Protein 2E3N (pdb70)

CATH classification: 3.30.530.20

Solvent-accessible surface area: 12575 Å² total; per-residue (Å²): 86,146,25,79,133,86,6,74,106,26,8,114,49,6,50,56,139,14,68,101,130,24,55,82,59,106,92,45,95,87,31,33,101,91,64,108,1,78,0,36,17,84,92,24,94,106,158,27,41,6,44,16,12,7,14,1,45,26,10,6,156,13,0,2,0,33,7,0,0,44,36,13,43,52,36,128,28,10,110,79,9,36,51,38,14,103,71,40,93,57,36,49,96,24,36,149,48,0,12,0,0,25,13,12,51,100,160,57,220,68,22,68,36,32,0,3,6,6,0,1,2,15,61,119,35,97,19,186,81,179,139,65,78,62,1,41,0,0,0,13,6,28,12,120,34,146,87,11,90,135,40,153,166,15,41,30,6,105,30,41,12,0,0,3,0,60,15,89,70,117,130,157,158,158,80,45,36,135,69,4,53,0,97,3,16,15,10,1,65,48,58,11,39,18,171,11,24,28,88,53,44,40,59,31,15,96,122,29,48,11,96,27,1,93,111,0,6,50,17,0,66,118,83,4,66,83,110,125,39,84,111

InterPro domains:
  IPR001849 Pleckstrin homology domain [PF00169] (24-115)
  IPR001849 Pleckstrin homology domain [PS50003] (23-117)
  IPR001849 Pleckstrin homology domain [SM00233] (24-119)
  IPR002913 START domain [PF01852] (415-618)
  IPR002913 START domain [PS50848] (415-618)
  IPR002913 START domain [SM00234] (398-619)
  IPR011993 PH-like domain superfamily [G3DSA:2.30.29.30] (19-121)
  IPR023393 START-like domain superfamily [G3DSA:3.30.530.20] (391-624)
  IPR041952 STARD11, START domain [cd08872] (391-624)
  IPR051213 START domain-containing lipid transfer [PTHR19308] (130-622)

Structure (mmCIF, N/CA/C/O backbone):
data_2E3N
#
_entry.id   2E3N
#
_cell.length_a   54.423
_cell.length_b   55.195
_cell.length_c   93.200
_cell.angle_alpha   90.00
_cell.angle_beta   90.00
_cell.angle_gamma   90.00
#
_symmetry.space_group_name_H-M   'P 21 21 21'
#
loop_
_entity.id
_entity.type
_entity.pdbx_description
1 polymer 'Lipid-transfer protein CERT'
2 non-polymer N-((E,2S,3R)-1,3-DIHYDROXYOCTADEC-4-EN-2-YL)HEXANAMIDE
3 water water
#
loop_
_atom_site.group_PDB
_atom_site.id
_atom_site.type_symbol
_atom_site.label_atom_id
_atom_site.label_alt_id
_atom_site.label_comp_id
_atom_site.label_asym_id
_atom_site.label_entity_id
_atom_site.label_seq_id
_atom_site.pdbx_PDB_ins_code
_atom_site.Cartn_x
_atom_site.Cartn_y
_atom_site.Cartn_z
_atom_site.occupancy
_atom_site.B_iso_or_equiv
_atom_site.auth_seq_id
_atom_site.auth_comp_id
_atom_site.auth_asym_id
_atom_site.auth_atom_id
_atom_site.pdbx_PDB_model_num
ATOM 1 N N . HIS A 1 22 ? -7.566 29.269 15.360 1.00 17.59 365 HIS A N 1
ATOM 2 C CA . HIS A 1 22 ? -8.201 29.504 14.028 1.00 16.98 365 HIS A CA 1
ATOM 3 C C . HIS A 1 22 ? -8.654 28.191 13.399 1.00 16.27 365 HIS A C 1
ATOM 4 O O . HIS A 1 22 ? -8.272 27.103 13.852 1.00 16.34 365 HIS A O 1
ATOM 11 N N . ARG A 1 23 ? -9.458 28.306 12.346 1.00 15.76 366 ARG A N 1
ATOM 12 C CA . ARG A 1 23 ? -10.107 27.144 11.742 1.00 14.88 366 ARG A CA 1
ATOM 13 C C . ARG A 1 23 ? -9.156 26.143 11.074 1.00 14.77 366 ARG A C 1
ATOM 14 O O . ARG A 1 23 ? -9.556 25.010 10.793 1.00 14.89 366 ARG A O 1
ATOM 22 N N . PHE A 1 24 ? -7.919 26.561 10.814 1.00 13.97 367 PHE A N 1
ATOM 23 C CA . PHE A 1 24 ? -6.953 25.686 10.154 1.00 13.35 367 PHE A CA 1
ATOM 24 C C . PHE A 1 24 ? -5.945 25.065 11.112 1.00 13.72 367 PHE A C 1
ATOM 25 O O . PHE A 1 24 ? -4.984 24.449 10.664 1.00 13.24 367 PHE A O 1
ATOM 33 N N . VAL A 1 25 ? -6.156 25.196 12.423 1.00 13.98 368 VAL A N 1
ATOM 34 C CA . VAL A 1 25 ? -5.178 24.638 13.377 1.00 14.93 368 VAL A CA 1
ATOM 35 C C . VAL A 1 25 ? -4.926 23.133 13.173 1.00 14.61 368 VAL A C 1
ATOM 36 O O . VAL A 1 25 ? -3.780 22.689 13.205 1.00 14.64 368 VAL A O 1
ATOM 43 N N . GLN A 1 26 ? -5.993 22.363 12.940 1.00 14.80 369 GLN A N 1
ATOM 44 C CA . GLN A 1 26 ? -5.841 20.924 12.714 1.00 15.20 369 GLN A CA 1
ATOM 45 C C . GLN A 1 26 ? -5.028 20.627 11.455 1.00 14.21 369 GLN A C 1
ATOM 46 O O . GLN A 1 26 ? -4.176 19.739 11.464 1.00 14.54 369 GLN A O 1
ATOM 52 N N . LYS A 1 27 ? -5.269 21.395 10.391 1.00 13.70 370 LYS A N 1
ATOM 53 C CA . LYS A 1 27 ? -4.560 21.189 9.132 1.00 13.16 370 LYS A CA 1
ATOM 54 C C . LYS A 1 27 ? -3.074 21.529 9.288 1.00 12.81 370 LYS A C 1
ATOM 55 O O . LYS A 1 27 ? -2.209 20.822 8.783 1.00 12.32 370 LYS A O 1
ATOM 66 N N . VAL A 1 28 ? -2.778 22.605 10.010 1.00 12.08 371 VAL A N 1
ATOM 67 C CA . VAL A 1 28 ? -1.400 22.944 10.348 1.00 12.67 371 VAL A CA 1
ATOM 68 C C . VAL A 1 28 ? -0.705 21.777 11.050 1.00 12.84 371 VAL A C 1
ATOM 69 O O . VAL A 1 28 ? 0.387 21.372 10.660 1.00 12.75 371 VAL A O 1
ATOM 73 N N . GLU A 1 29 ? -1.353 21.215 12.069 1.00 13.42 372 GLU A N 1
ATOM 74 C CA . GLU A 1 29 ? -0.721 20.135 12.821 1.00 14.45 372 GLU A CA 1
ATOM 75 C C . GLU A 1 29 ? -0.531 18.876 11.975 1.00 13.53 372 GLU A C 1
ATOM 76 O O . GLU A 1 29 ? 0.501 18.220 12.071 1.00 13.33 372 GLU A O 1
ATOM 82 N N . GLU A 1 30 ? -1.508 18.578 11.115 1.00 12.71 373 GLU A N 1
ATOM 83 C CA . GLU A 1 30 ? -1.363 17.488 10.145 1.00 13.05 373 GLU A CA 1
ATOM 84 C C . GLU A 1 30 ? -0.125 17.679 9.269 1.00 12.56 373 GLU A C 1
ATOM 85 O O . GLU A 1 30 ? 0.648 16.759 9.065 1.00 13.10 373 GLU A O 1
ATOM 91 N N . MET A 1 31 ? 0.060 18.896 8.756 1.00 11.95 374 MET A N 1
ATOM 92 C CA . MET A 1 31 ? 1.170 19.176 7.844 1.00 12.16 374 MET A CA 1
ATOM 93 C C . MET A 1 31 ? 2.516 19.154 8.539 1.00 12.41 374 MET A C 1
ATOM 94 O O . MET A 1 31 ? 3.489 18.614 8.017 1.00 11.73 374 MET A O 1
ATOM 103 N N . VAL A 1 32 ? 2.571 19.738 9.726 1.00 12.52 375 VAL A N 1
ATOM 104 C CA . VAL A 1 32 ? 3.802 19.687 10.511 1.00 14.17 375 VAL A CA 1
ATOM 105 C C . VAL A 1 32 ? 4.182 18.234 10.802 1.00 14.45 375 VAL A C 1
ATOM 106 O O . VAL A 1 32 ? 5.328 17.837 10.600 1.00 14.56 375 VAL A O 1
ATOM 110 N N . GLN A 1 33 ? 3.204 17.439 11.238 1.00 15.25 376 GLN A N 1
ATOM 111 C CA . GLN A 1 33 ? 3.442 16.025 11.535 1.00 16.57 376 GLN A CA 1
ATOM 112 C C . GLN A 1 33 ? 3.896 15.247 10.301 1.00 16.07 376 GLN A C 1
ATOM 113 O O . GLN A 1 33 ? 4.828 14.442 10.379 1.00 16.35 376 GLN A O 1
ATOM 119 N N . ASN A 1 34 ? 3.240 15.494 9.171 1.00 15.52 377 ASN A N 1
ATOM 120 C CA . ASN A 1 34 ? 3.583 14.853 7.901 1.00 16.32 377 ASN A CA 1
ATOM 121 C C . ASN A 1 34 ? 5.047 15.084 7.565 1.00 15.86 377 ASN A C 1
ATOM 122 O O . ASN A 1 34 ? 5.789 14.144 7.290 1.00 16.00 377 ASN A O 1
ATOM 127 N N . HIS A 1 35 ? 5.472 16.340 7.625 1.00 14.93 378 HIS A N 1
ATOM 128 C CA . HIS A 1 35 ? 6.837 16.677 7.267 1.00 14.83 378 HIS A CA 1
ATOM 129 C C . HIS A 1 35 ? 7.871 16.156 8.253 1.00 15.13 378 HIS A C 1
ATOM 130 O O . HIS A 1 35 ? 8.925 15.668 7.843 1.00 15.28 378 HIS A O 1
ATOM 137 N N . MET A 1 36 ? 7.567 16.232 9.544 1.00 15.71 379 MET A N 1
ATOM 138 C CA . MET A 1 36 ? 8.503 15.701 10.538 1.00 17.01 379 MET A CA 1
ATOM 139 C C . MET A 1 36 ? 8.626 14.175 10.465 1.00 17.90 379 MET A C 1
ATOM 140 O O . MET A 1 36 ? 9.686 13.629 10.778 1.00 18.71 379 MET A O 1
ATOM 145 N N . THR A 1 37 ? 7.560 13.504 10.032 1.00 18.64 380 THR A N 1
ATOM 146 C CA . THR A 1 37 ? 7.549 12.039 9.907 1.00 19.67 380 THR A CA 1
ATOM 147 C C . THR A 1 37 ? 8.233 11.547 8.632 1.00 19.69 380 THR A C 1
ATOM 148 O O . THR A 1 37 ? 8.950 10.534 8.664 1.00 20.66 380 THR A O 1
ATOM 152 N N . TYR A 1 38 ? 8.017 12.251 7.521 1.00 19.02 381 TYR A N 1
ATOM 153 C CA . TYR A 1 38 ? 8.433 11.757 6.201 1.00 18.79 381 TYR A CA 1
ATOM 154 C C . TYR A 1 38 ? 9.523 12.544 5.488 1.00 17.96 381 TYR A C 1
ATOM 155 O O . TYR A 1 38 ? 10.347 11.963 4.783 1.00 17.73 381 TYR A O 1
ATOM 164 N N . SER A 1 39 ? 9.531 13.865 5.658 1.00 16.58 382 SER A N 1
ATOM 165 C CA . SER A 1 39 ? 10.407 14.705 4.847 1.00 16.10 382 SER A CA 1
ATOM 166 C C . SER A 1 39 ? 11.874 14.650 5.255 1.00 16.02 382 SER A C 1
ATOM 167 O O . SER A 1 39 ? 12.741 15.046 4.484 1.00 15.88 382 SER A O 1
ATOM 170 N N . LEU A 1 40 ? 12.152 14.158 6.458 1.00 16.38 383 LEU A N 1
ATOM 171 C CA . LEU A 1 40 ? 13.536 14.001 6.908 1.00 17.24 383 LEU A CA 1
ATOM 172 C C . LEU A 1 40 ? 14.099 12.594 6.674 1.00 17.83 383 LEU A C 1
ATOM 173 O O . LEU A 1 40 ? 15.258 12.330 6.991 1.00 18.69 383 LEU A O 1
ATOM 178 N N . GLN A 1 41 ? 13.290 11.709 6.097 1.00 17.81 384 GLN A N 1
ATOM 179 C CA . GLN A 1 41 ? 13.758 10.365 5.742 1.00 18.81 384 GLN A CA 1
ATOM 180 C C . GLN A 1 41 ? 14.713 10.448 4.555 1.00 18.08 384 GLN A C 1
ATOM 181 O O . GLN A 1 41 ? 14.473 11.182 3.596 1.00 18.04 384 GLN A O 1
ATOM 187 N N . ASP A 1 42 ? 15.814 9.706 4.641 1.00 17.77 385 ASP A N 1
ATOM 188 C CA . ASP A 1 42 ? 16.857 9.735 3.623 1.00 17.64 385 ASP A CA 1
ATOM 189 C C . ASP A 1 42 ? 16.357 9.104 2.322 1.00 17.15 385 ASP A C 1
ATOM 190 O O . ASP A 1 42 ? 15.868 7.970 2.326 1.00 17.96 385 ASP A O 1
ATOM 195 N N . VAL A 1 43 ? 16.465 9.848 1.222 1.00 16.70 386 VAL A N 1
ATOM 196 C CA . VAL A 1 43 ? 16.082 9.339 -0.103 1.00 17.13 386 VAL A CA 1
ATOM 197 C C . VAL A 1 43 ? 17.287 8.897 -0.928 1.00 16.99 386 VAL A C 1
ATOM 198 O O . VAL A 1 43 ? 17.129 8.428 -2.056 1.00 16.96 386 VAL A O 1
ATOM 202 N N . GLY A 1 44 ? 18.483 9.047 -0.364 1.00 16.58 387 GLY A N 1
ATOM 203 C CA . GLY A 1 44 ? 19.726 8.762 -1.073 1.00 16.50 387 GLY A CA 1
ATOM 204 C C . GLY A 1 44 ? 19.863 7.334 -1.578 1.00 16.24 387 GLY A C 1
ATOM 205 O O . GLY A 1 44 ? 20.477 7.101 -2.620 1.00 17.19 387 GLY A O 1
ATOM 206 N N . GLY A 1 45 ? 19.295 6.381 -0.849 1.00 15.66 388 GLY A N 1
ATOM 207 C CA . GLY A 1 45 ? 19.374 4.972 -1.253 1.00 14.65 388 GLY A CA 1
ATOM 208 C C . GLY A 1 45 ? 18.239 4.495 -2.142 1.00 14.83 388 GLY A C 1
ATOM 209 O O . GLY A 1 45 ? 18.180 3.318 -2.507 1.00 14.28 388 GLY A O 1
ATOM 210 N N . ASP A 1 46 ? 17.329 5.401 -2.488 1.00 14.23 389 ASP A N 1
ATOM 211 C CA . ASP A 1 46 ? 16.137 5.062 -3.264 1.00 14.41 389 ASP A CA 1
ATOM 212 C C . ASP A 1 46 ? 16.408 5.236 -4.754 1.00 14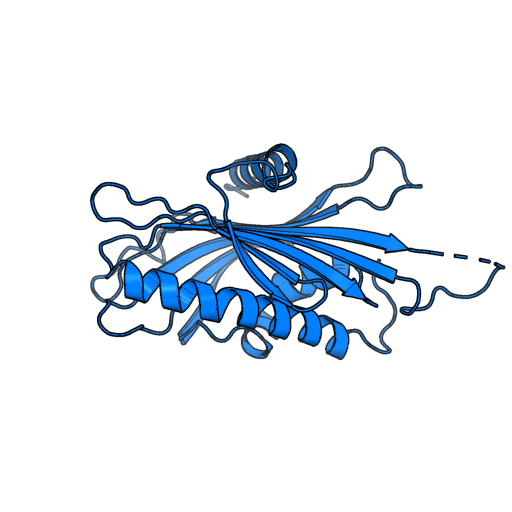.14 389 ASP A C 1
ATOM 213 O O . ASP A 1 46 ? 16.736 6.331 -5.207 1.00 13.68 389 ASP A O 1
ATOM 218 N N . ALA A 1 47 ? 16.276 4.142 -5.507 1.00 14.37 390 ALA A N 1
ATOM 219 C CA . ALA A 1 47 ? 16.517 4.145 -6.951 1.00 14.20 390 ALA A CA 1
ATOM 220 C C . ALA A 1 47 ? 15.680 5.177 -7.714 1.00 14.57 390 ALA A C 1
ATOM 221 O O . ALA A 1 47 ? 16.092 5.638 -8.774 1.00 14.85 390 ALA A O 1
ATOM 223 N N . ASN A 1 48 ? 14.518 5.527 -7.163 1.00 14.68 391 ASN A N 1
ATOM 224 C CA . ASN A 1 48 ? 13.588 6.454 -7.828 1.00 15.58 391 ASN A CA 1
ATOM 225 C C . ASN A 1 48 ? 13.965 7.924 -7.710 1.00 15.16 391 ASN A C 1
ATOM 226 O O . ASN A 1 48 ? 13.453 8.762 -8.464 1.00 15.35 391 ASN A O 1
ATOM 231 N N . TRP A 1 49 ? 14.835 8.235 -6.756 1.00 14.36 392 TRP A N 1
ATOM 232 C CA . TRP A 1 49 ? 15.258 9.609 -6.520 1.00 14.67 392 TRP A CA 1
ATOM 233 C C . TRP A 1 49 ? 16.598 9.851 -7.173 1.00 15.61 392 TRP A C 1
ATOM 234 O O . TRP A 1 49 ? 17.523 9.050 -7.016 1.00 16.33 392 TRP A O 1
ATOM 245 N N . GLN A 1 50 ? 16.692 10.935 -7.930 1.00 15.94 393 GLN A N 1
ATOM 246 C CA . GLN A 1 50 ? 17.938 11.287 -8.601 1.00 16.74 393 GLN A CA 1
ATOM 247 C C . GLN A 1 50 ? 18.513 12.563 -8.041 1.00 16.72 393 GLN A C 1
ATOM 248 O O . GLN A 1 50 ? 17.769 13.501 -7.755 1.00 16.36 393 GLN A O 1
ATOM 254 N N . LEU A 1 51 ? 19.830 12.598 -7.882 1.00 17.04 394 LEU A N 1
ATOM 255 C CA . LEU A 1 51 ? 20.535 13.831 -7.545 1.00 17.80 394 LEU A CA 1
ATOM 256 C C . LEU A 1 51 ? 20.744 14.638 -8.825 1.00 18.04 394 LEU A C 1
ATOM 257 O O . LEU A 1 51 ? 21.582 14.287 -9.660 1.00 18.85 394 LEU A O 1
ATOM 262 N N . VAL A 1 52 ? 19.986 15.718 -8.987 1.00 17.96 395 VAL A N 1
ATOM 263 C CA . VAL A 1 52 ? 20.006 16.459 -10.248 1.00 18.26 395 VAL A CA 1
ATOM 264 C C . VAL A 1 52 ? 20.966 17.647 -10.268 1.00 18.27 395 VAL A C 1
ATOM 265 O O . VAL A 1 52 ? 21.486 17.999 -11.323 1.00 18.49 395 VAL A O 1
ATOM 269 N N . VAL A 1 53 ? 21.189 18.264 -9.108 1.00 18.11 396 VAL A N 1
ATOM 270 C CA . VAL A 1 53 ? 22.111 19.391 -8.984 1.00 18.46 396 VAL A CA 1
ATOM 271 C C . VAL A 1 53 ? 22.858 19.258 -7.669 1.00 18.65 396 VAL A C 1
ATOM 272 O O . VAL A 1 53 ? 22.252 18.972 -6.640 1.00 17.91 396 VAL A O 1
ATOM 276 N N . GLU A 1 54 ? 24.172 19.453 -7.704 1.00 19.44 397 GLU A N 1
ATOM 277 C CA . GLU A 1 54 ? 24.963 19.582 -6.484 1.00 20.67 397 GLU A CA 1
ATOM 278 C C . GLU A 1 54 ? 25.959 20.722 -6.656 1.00 20.49 397 GLU A C 1
ATOM 279 O O . GLU A 1 54 ? 26.627 20.811 -7.683 1.00 20.59 397 GLU A O 1
ATOM 285 N N . GLU A 1 55 ? 26.037 21.591 -5.652 1.00 20.25 398 GLU A N 1
ATOM 286 C CA . GLU A 1 55 ? 27.007 22.691 -5.639 1.00 21.29 398 GLU A CA 1
ATOM 287 C C . GLU A 1 55 ? 27.314 23.078 -4.200 1.00 20.76 398 GLU A C 1
ATOM 288 O O . GLU A 1 55 ? 26.420 23.504 -3.463 1.00 20.50 398 GLU A O 1
ATOM 294 N N . GLY A 1 56 ? 28.577 22.939 -3.802 1.00 20.80 399 GLY A N 1
ATOM 295 C CA . GLY A 1 56 ? 28.959 23.122 -2.407 1.00 20.65 399 GLY A CA 1
ATOM 296 C C . GLY A 1 56 ? 28.187 22.167 -1.520 1.00 20.48 399 GLY A C 1
ATOM 297 O O . GLY A 1 56 ? 28.097 20.974 -1.815 1.00 20.60 399 GLY A O 1
ATOM 298 N N . GLU A 1 57 ? 27.588 22.701 -0.457 1.00 20.07 400 GLU A N 1
ATOM 299 C CA . GLU A 1 57 ? 26.803 21.887 0.465 1.00 19.99 400 GLU A CA 1
ATOM 300 C C . GLU A 1 57 ? 25.354 21.679 0.010 1.00 18.89 400 GLU A C 1
ATOM 301 O O . GLU A 1 57 ? 24.576 21.021 0.698 1.00 18.86 400 GLU A O 1
ATOM 307 N N . MET A 1 58 ? 25.000 22.232 -1.147 1.00 17.61 401 MET A N 1
ATOM 308 C CA . MET A 1 58 ? 23.637 22.106 -1.652 1.00 17.68 401 MET A CA 1
ATOM 309 C C . MET A 1 58 ? 23.478 20.887 -2.555 1.00 16.77 401 MET A C 1
ATOM 310 O O . MET A 1 58 ? 24.248 20.698 -3.493 1.00 16.63 401 MET A O 1
ATOM 315 N N . LYS A 1 59 ? 22.473 20.071 -2.249 1.00 15.92 402 LYS A N 1
ATOM 316 C CA . LYS A 1 59 ? 22.133 18.899 -3.057 1.00 16.25 402 LYS A CA 1
ATOM 317 C C . LYS A 1 59 ? 20.637 18.931 -3.365 1.00 15.20 402 LYS A C 1
ATOM 318 O O . LYS A 1 59 ? 19.824 19.041 -2.450 1.00 15.53 402 LYS A O 1
ATOM 324 N N . VAL A 1 60 ? 20.288 18.849 -4.648 1.00 14.67 403 VAL A N 1
ATOM 325 C CA . VAL A 1 60 ? 18.889 18.893 -5.075 1.00 14.00 403 VAL A CA 1
ATOM 326 C C . VAL A 1 60 ? 18.512 17.570 -5.737 1.00 13.48 403 VAL A C 1
ATOM 327 O O . VAL A 1 60 ? 19.150 17.143 -6.703 1.00 13.44 403 VAL A O 1
ATOM 331 N N . TYR A 1 61 ? 17.474 16.932 -5.207 1.00 12.81 404 TYR A N 1
ATOM 332 C CA . TYR A 1 61 ? 17.002 15.635 -5.695 1.00 13.07 404 TYR A CA 1
ATOM 333 C C . TYR A 1 61 ? 15.610 15.761 -6.280 1.00 13.16 404 TYR A C 1
ATOM 334 O O . TYR A 1 61 ? 14.823 16.612 -5.863 1.00 12.43 404 TYR A O 1
ATOM 343 N N . ARG A 1 62 ? 15.289 14.877 -7.214 1.00 13.50 405 ARG A N 1
ATOM 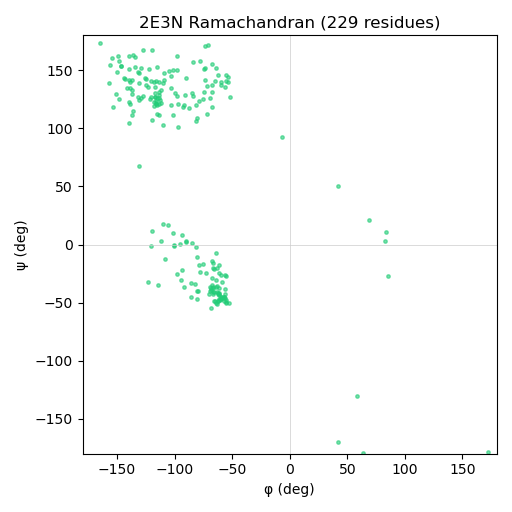344 C CA . ARG A 1 62 ? 13.968 14.830 -7.818 1.00 14.57 405 ARG A CA 1
ATOM 345 C C . ARG A 1 62 ? 13.566 13.386 -8.093 1.00 13.88 405 ARG A C 1
ATOM 346 O O . ARG A 1 62 ? 14.412 12.561 -8.446 1.00 13.50 405 ARG A O 1
ATOM 354 N N . ARG A 1 63 ? 12.284 13.096 -7.916 1.00 13.67 406 ARG A N 1
ATOM 355 C CA . ARG A 1 63 ? 11.690 11.839 -8.353 1.00 14.13 406 ARG A CA 1
ATOM 356 C C . ARG A 1 63 ? 10.705 12.167 -9.462 1.00 14.47 406 ARG A C 1
ATOM 357 O O . ARG A 1 63 ? 9.775 12.926 -9.253 1.00 13.83 406 ARG A O 1
ATOM 365 N N . GLU A 1 64 ? 10.905 11.610 -10.648 1.00 14.94 407 GLU A N 1
ATOM 366 C CA . GLU A 1 64 ? 10.026 11.938 -11.768 1.00 16.07 407 GLU A CA 1
ATOM 367 C C . GLU A 1 64 ? 8.706 11.172 -11.671 1.00 15.47 407 GLU A C 1
ATOM 368 O O . GLU A 1 64 ? 8.692 9.943 -11.554 1.00 16.37 407 GLU A O 1
ATOM 374 N N . VAL A 1 65 ? 7.607 11.927 -11.661 1.00 15.04 408 VAL A N 1
ATOM 375 C CA . VAL A 1 65 ? 6.257 11.380 -11.542 1.00 15.17 408 VAL A CA 1
ATOM 376 C C . VAL A 1 65 ? 5.346 12.148 -12.484 1.00 15.56 408 VAL A C 1
ATOM 377 O O . VAL A 1 65 ? 5.266 13.372 -12.396 1.00 14.39 408 VAL A O 1
ATOM 381 N N . GLU A 1 66 ? 4.693 11.438 -13.402 1.00 16.31 409 GLU A N 1
ATOM 382 C CA . GLU A 1 66 ? 3.682 12.026 -14.282 1.00 17.95 409 GLU A CA 1
ATOM 383 C C . GLU A 1 66 ? 2.446 11.132 -14.272 1.00 18.20 409 GLU A C 1
ATOM 384 O O . GLU A 1 66 ? 2.550 9.921 -14.494 1.00 18.64 409 GLU A O 1
ATOM 390 N N . GLU A 1 67 ? 1.290 11.728 -13.992 1.00 19.00 410 GLU A N 1
ATOM 391 C CA . GLU A 1 67 ? 0.023 10.990 -13.921 1.00 20.54 410 GLU A CA 1
ATOM 392 C C . GLU A 1 67 ? -1.040 11.698 -14.742 1.00 21.49 410 GLU A C 1
ATOM 393 O O . GLU A 1 67 ? -1.312 12.879 -14.527 1.00 21.14 410 GLU A O 1
ATOM 399 N N . ASN A 1 68 ? -1.639 10.965 -15.680 1.00 22.73 411 ASN A N 1
ATOM 400 C CA . ASN A 1 68 ? -2.617 11.523 -16.624 1.00 24.07 411 ASN A CA 1
ATOM 401 C C . ASN A 1 68 ? -2.240 12.899 -17.174 1.00 23.97 411 ASN A C 1
ATOM 402 O O . ASN A 1 68 ? -3.041 13.838 -17.136 1.00 24.96 411 ASN A O 1
ATOM 407 N N . GLY A 1 69 ? -1.014 13.010 -17.675 1.00 23.83 412 GLY A N 1
ATOM 408 C CA . GLY A 1 69 ? -0.525 14.257 -18.261 1.00 23.05 412 GLY A CA 1
ATOM 409 C C . GLY A 1 69 ? -0.309 15.398 -17.278 1.00 22.24 412 GLY A C 1
ATOM 410 O O . GLY A 1 69 ? -0.309 16.565 -17.669 1.00 23.25 412 GLY A O 1
ATOM 411 N N . ILE A 1 70 ? -0.152 15.072 -15.997 1.00 20.52 413 ILE A N 1
ATOM 412 C CA . ILE A 1 70 ? 0.209 16.071 -14.991 1.00 18.86 413 ILE A CA 1
ATOM 413 C C . ILE A 1 70 ? 1.562 15.690 -14.387 1.00 17.40 413 ILE A C 1
ATOM 414 O O . ILE A 1 70 ? 1.723 14.595 -13.851 1.00 17.11 413 ILE A O 1
ATOM 419 N N . VAL A 1 71 ? 2.527 16.602 -14.475 1.00 15.90 414 VAL A N 1
ATOM 420 C CA . VAL A 1 71 ? 3.870 16.366 -13.944 1.00 14.22 414 VAL A CA 1
ATOM 421 C C . VAL A 1 71 ? 3.903 16.779 -12.472 1.00 13.52 414 VAL A C 1
ATOM 422 O O . VAL A 1 71 ? 3.687 17.947 -12.151 1.00 13.65 414 VAL A O 1
ATOM 426 N N . LEU A 1 72 ? 4.163 15.813 -11.593 1.00 12.96 415 LEU A N 1
ATOM 427 C CA . LEU A 1 72 ? 4.102 16.024 -10.143 1.00 13.19 415 LEU A CA 1
ATOM 428 C C . LEU A 1 72 ? 5.465 16.040 -9.462 1.00 13.86 415 LEU A C 1
ATOM 429 O O . LEU A 1 72 ? 5.575 16.435 -8.298 1.00 14.71 415 LEU A O 1
ATOM 434 N N . ASP A 1 73 ? 6.496 15.614 -10.189 1.00 12.72 416 ASP A N 1
ATOM 435 C CA . ASP A 1 73 ? 7.871 15.470 -9.684 1.00 12.98 416 ASP A CA 1
ATOM 436 C C . ASP A 1 73 ? 8.171 15.981 -8.272 1.00 12.42 416 ASP A C 1
ATOM 437 O O . ASP A 1 73 ? 8.533 17.141 -8.110 1.00 12.67 416 ASP A O 1
ATOM 442 N N . PRO A 1 74 ? 8.071 15.114 -7.252 1.00 11.88 417 PRO A N 1
ATOM 443 C CA . PRO A 1 74 ? 8.553 15.527 -5.928 1.00 12.19 417 PRO A CA 1
ATOM 444 C C . PRO A 1 74 ? 9.992 16.021 -5.976 1.00 12.45 417 PRO A C 1
ATOM 445 O O . PRO A 1 74 ? 10.834 15.449 -6.678 1.00 12.67 417 PRO A O 1
ATOM 449 N N . LEU A 1 75 ? 10.262 17.085 -5.229 1.00 12.39 418 LEU A N 1
ATOM 450 C CA . LEU A 1 75 ? 11.589 17.661 -5.141 1.00 12.88 418 LEU A CA 1
ATOM 451 C C . LEU A 1 75 ? 12.034 17.733 -3.693 1.00 12.41 418 LEU A C 1
ATOM 452 O O . LEU A 1 75 ? 11.249 18.082 -2.812 1.00 11.96 418 LEU A O 1
ATOM 457 N N . LYS A 1 76 ? 13.290 17.379 -3.444 1.00 11.86 419 LYS A N 1
ATOM 458 C CA . LYS A 1 76 ? 13.833 17.489 -2.103 1.00 12.50 419 LYS A CA 1
ATOM 459 C C . LYS A 1 76 ? 15.241 18.034 -2.216 1.00 12.59 419 LYS A C 1
ATOM 460 O O . LYS A 1 76 ? 16.014 17.571 -3.051 1.00 13.19 419 LYS A O 1
ATOM 466 N N . ALA A 1 77 ? 15.589 19.000 -1.373 1.00 12.25 420 ALA A N 1
ATOM 467 C CA . ALA A 1 77 ? 16.935 19.535 -1.371 1.00 12.52 420 ALA A CA 1
ATOM 468 C C . ALA A 1 77 ? 17.472 19.591 0.054 1.00 12.41 420 ALA A C 1
ATOM 469 O O . ALA A 1 77 ? 16.719 19.752 1.013 1.00 12.82 420 ALA A O 1
ATOM 471 N N . THR A 1 78 ? 18.781 19.424 0.190 1.00 12.95 421 THR A N 1
ATOM 472 C CA . THR A 1 78 ? 19.438 19.620 1.474 1.00 13.80 421 THR A CA 1
ATOM 473 C C . THR A 1 78 ? 20.512 20.679 1.306 1.00 13.64 421 THR A C 1
ATOM 474 O O . THR A 1 78 ? 21.079 20.838 0.224 1.00 13.31 421 THR A O 1
ATOM 478 N N . HIS A 1 79 ? 20.778 21.403 2.388 1.00 13.84 422 HIS A N 1
ATOM 479 C CA . HIS A 1 79 ? 21.820 22.413 2.386 1.00 14.46 422 HIS A CA 1
ATOM 480 C C . HIS A 1 79 ? 22.408 22.517 3.794 1.00 14.50 422 HIS A C 1
ATOM 481 O O . HIS A 1 79 ? 21.822 22.046 4.768 1.00 14.90 422 HIS A O 1
ATOM 488 N N . ALA A 1 80 ? 23.592 23.108 3.883 1.00 14.69 423 ALA A N 1
ATOM 489 C CA . ALA A 1 80 ? 24.214 23.387 5.166 1.00 14.86 423 ALA A CA 1
ATOM 490 C C . ALA A 1 80 ? 24.766 24.796 5.055 1.00 15.24 423 ALA A C 1
ATOM 491 O O . ALA A 1 80 ? 25.644 25.059 4.233 1.00 16.24 423 ALA A O 1
ATOM 493 N N . VAL A 1 81 ? 24.208 25.708 5.848 1.00 14.68 424 VAL A N 1
ATOM 494 C CA . VAL A 1 81 ? 24.507 27.130 5.698 1.00 14.56 424 VAL A CA 1
ATOM 495 C C . VAL A 1 81 ? 25.220 27.653 6.943 1.00 14.52 424 VAL A C 1
ATOM 496 O O . VAL A 1 81 ? 24.684 27.591 8.046 1.00 14.20 424 VAL A O 1
ATOM 500 N N . LYS A 1 82 ? 26.432 28.167 6.750 1.00 14.68 425 LYS A N 1
ATOM 501 C CA . LYS A 1 82 ? 27.230 28.679 7.865 1.00 16.05 425 LYS A CA 1
ATOM 502 C C . LYS A 1 82 ? 26.705 30.019 8.376 1.00 14.90 425 LYS A C 1
ATOM 503 O O . LYS A 1 82 ? 26.259 30.857 7.602 1.00 14.83 425 LYS A O 1
ATOM 509 N N . GLY A 1 83 ? 26.742 30.199 9.690 1.00 14.78 426 GLY A N 1
ATOM 510 C CA . GLY A 1 83 ? 26.561 31.521 10.284 1.00 14.26 426 GLY A CA 1
ATOM 511 C C . GLY A 1 83 ? 25.145 31.999 10.496 1.00 14.11 426 GLY A C 1
ATOM 512 O O . GLY A 1 83 ? 24.929 33.173 10.813 1.00 14.15 426 GLY A O 1
ATOM 513 N N . VAL A 1 84 ? 24.175 31.100 10.334 1.00 13.07 427 VAL A N 1
ATOM 514 C CA . VAL A 1 84 ? 22.767 31.430 10.552 1.00 12.59 427 VAL A CA 1
ATOM 515 C C . VAL A 1 84 ? 22.097 30.336 11.370 1.00 11.81 427 VAL A C 1
ATOM 516 O O . VAL A 1 84 ? 22.520 29.175 11.322 1.00 12.23 427 VAL A O 1
ATOM 520 N N . THR A 1 85 ? 21.060 30.697 12.116 1.00 11.43 428 THR A N 1
ATOM 521 C CA . THR A 1 85 ? 20.294 29.700 12.862 1.00 11.19 428 THR A CA 1
ATOM 522 C C . THR A 1 85 ? 19.039 29.295 12.096 1.00 11.62 428 THR A C 1
ATOM 523 O O . THR A 1 85 ? 18.583 30.007 11.194 1.00 11.33 428 THR A O 1
ATOM 527 N N . GLY A 1 86 ? 18.465 28.159 12.473 1.00 11.07 429 GLY A N 1
ATOM 528 C CA . GLY A 1 86 ? 17.199 27.717 11.892 1.00 11.21 429 GLY A CA 1
ATOM 529 C C . GLY A 1 86 ? 16.068 28.688 12.158 1.00 11.20 429 GLY A C 1
ATOM 530 O O . GLY A 1 86 ? 15.198 28.907 11.313 1.00 11.76 429 GLY A O 1
ATOM 531 N N . HIS A 1 87 ? 16.052 29.278 13.348 1.00 11.13 430 HIS A N 1
ATOM 532 C CA . HIS A 1 87 ? 15.048 30.270 13.664 1.00 11.14 430 HIS A CA 1
ATOM 533 C C . HIS A 1 87 ? 15.146 31.450 12.682 1.00 11.08 430 HIS A C 1
ATOM 534 O O . HIS A 1 87 ? 14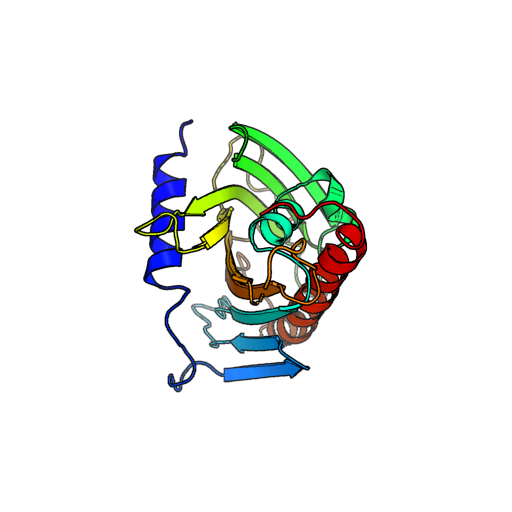.127 31.917 12.158 1.00 11.30 430 HIS A O 1
ATOM 541 N N . GLU A 1 88 ? 16.372 31.910 12.426 1.00 10.70 431 GLU A N 1
ATOM 542 C CA . GLU A 1 88 ? 16.602 32.992 11.473 1.00 10.68 431 GLU A CA 1
ATOM 543 C C . GLU A 1 88 ? 16.173 32.607 10.063 1.00 10.36 431 GLU A C 1
ATOM 544 O O . GLU A 1 88 ? 15.449 33.355 9.413 1.00 10.44 431 GLU A O 1
ATOM 550 N N . VAL A 1 89 ? 16.599 31.439 9.600 1.00 10.42 432 VAL A N 1
ATOM 551 C CA . VAL A 1 89 ? 16.270 31.000 8.245 1.00 10.60 432 VAL A CA 1
ATOM 552 C C . VAL A 1 89 ? 14.760 30.924 8.065 1.00 10.46 432 VAL A C 1
ATOM 553 O O . VAL A 1 89 ? 14.207 31.418 7.083 1.00 10.49 432 VAL A O 1
ATOM 557 N N . CYS A 1 90 ? 14.081 30.322 9.037 1.00 10.51 433 CYS A N 1
ATOM 558 C CA . CYS A 1 90 ? 12.632 30.209 8.946 1.00 11.14 433 CYS A CA 1
ATOM 559 C C . CYS A 1 90 ? 11.927 31.562 9.007 1.00 11.35 433 CYS A C 1
ATOM 560 O O . CYS A 1 90 ? 10.982 31.799 8.259 1.00 11.18 433 CYS A O 1
ATOM 563 N N . ASN A 1 91 ? 12.390 32.450 9.882 1.00 11.69 434 ASN A N 1
ATOM 564 C CA . ASN A 1 91 ? 11.840 33.804 9.930 1.00 11.76 434 ASN A CA 1
ATOM 565 C C . ASN A 1 91 ? 11.922 34.484 8.561 1.00 11.42 434 ASN A C 1
ATOM 566 O O . ASN A 1 91 ? 10.943 35.070 8.093 1.00 11.11 434 ASN A O 1
ATOM 571 N N . TYR A 1 92 ? 13.088 34.415 7.918 1.00 10.98 435 TYR A N 1
ATOM 572 C CA . TYR A 1 92 ? 13.262 35.055 6.610 1.00 11.32 435 TYR A CA 1
ATOM 573 C C . TYR A 1 92 ? 12.440 34.405 5.504 1.00 11.09 435 TYR A C 1
ATOM 574 O O . TYR A 1 92 ? 11.962 35.087 4.598 1.00 11.05 435 TYR A O 1
ATOM 583 N N . PHE A 1 93 ? 12.275 33.085 5.577 1.00 10.28 436 PHE A N 1
ATOM 584 C CA . PHE A 1 93 ? 11.4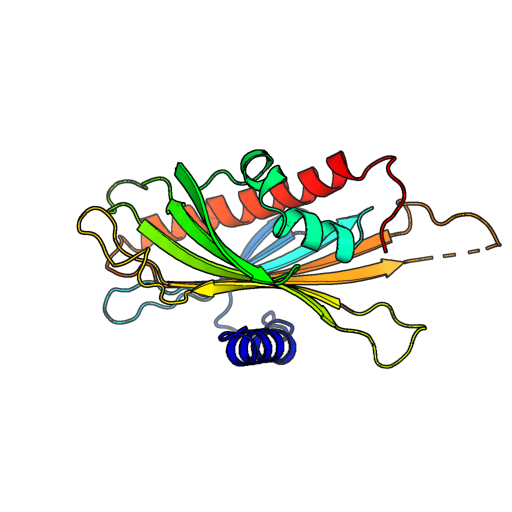77 32.368 4.574 1.00 10.15 436 PHE A CA 1
ATOM 585 C C . PHE A 1 93 ? 10.003 32.734 4.713 1.00 10.44 436 PHE A C 1
ATOM 586 O O . PHE A 1 93 ? 9.281 32.880 3.720 1.00 10.50 436 PHE A O 1
ATOM 594 N N . TRP A 1 94 ? 9.572 32.904 5.958 1.00 10.47 437 TRP A N 1
ATOM 595 C CA . TRP A 1 94 ? 8.168 33.127 6.262 1.00 10.62 437 TRP A CA 1
ATOM 596 C C . TRP A 1 94 ? 7.729 34.596 6.177 1.00 10.85 437 TRP A C 1
ATOM 597 O O . TRP A 1 94 ? 6.585 34.881 5.817 1.00 10.88 437 TRP A O 1
ATOM 608 N N . ASN A 1 95 ? 8.631 35.516 6.522 1.00 11.39 438 ASN A N 1
ATOM 609 C CA . ASN A 1 95 ? 8.276 36.927 6.685 1.00 12.77 438 ASN A CA 1
ATOM 610 C C . ASN A 1 95 ? 7.997 37.592 5.346 1.00 12.74 438 ASN A C 1
ATOM 611 O O . ASN A 1 95 ? 8.908 37.796 4.540 1.00 12.08 438 ASN A O 1
ATOM 616 N N . VAL A 1 96 ? 6.734 37.962 5.121 1.00 12.59 439 VAL A N 1
ATOM 617 C CA . VAL A 1 96 ? 6.362 38.528 3.820 1.00 13.49 439 VAL A CA 1
ATOM 618 C C . VAL A 1 96 ? 7.021 39.882 3.533 1.00 13.49 439 VAL A C 1
ATOM 619 O O . VAL A 1 96 ? 7.146 40.267 2.370 1.00 14.24 439 VAL A O 1
ATOM 623 N N . ASP A 1 97 ? 7.462 40.577 4.583 1.00 13.92 440 ASP A N 1
ATOM 624 C CA . ASP A 1 97 ? 8.070 41.900 4.407 1.00 15.06 440 ASP A CA 1
ATOM 625 C C . ASP A 1 97 ? 9.402 41.859 3.666 1.00 14.96 440 ASP A C 1
ATOM 626 O O . ASP A 1 97 ? 9.842 42.873 3.132 1.00 15.98 440 ASP A O 1
ATOM 631 N N . VAL A 1 98 ? 10.046 40.699 3.633 1.00 13.94 441 VAL A N 1
ATOM 632 C CA . VAL A 1 98 ? 11.314 40.546 2.905 1.00 13.61 441 VAL A CA 1
ATOM 633 C C . VAL A 1 98 ? 11.192 39.648 1.669 1.00 13.16 441 VAL A C 1
ATOM 634 O O . VAL A 1 98 ? 12.176 39.391 0.977 1.00 12.82 441 VAL A O 1
ATOM 638 N N . ARG A 1 99 ? 9.973 39.190 1.385 1.00 13.33 442 ARG A N 1
ATOM 639 C CA . ARG A 1 99 ? 9.755 38.242 0.297 1.00 13.39 442 ARG A CA 1
ATOM 640 C C . ARG A 1 99 ? 10.337 38.705 -1.037 1.00 13.79 442 ARG A C 1
ATOM 641 O O . ARG A 1 99 ? 11.053 37.961 -1.704 1.00 13.83 442 ARG A O 1
ATOM 649 N N . ASN A 1 100 ? 10.025 39.937 -1.427 1.00 13.86 443 ASN A N 1
ATOM 650 C CA . ASN A 1 100 ? 10.481 40.444 -2.719 1.00 14.71 443 ASN A CA 1
ATOM 651 C C . ASN A 1 100 ? 11.990 40.653 -2.843 1.00 14.93 443 ASN A C 1
ATOM 652 O O . ASN A 1 100 ? 12.516 40.801 -3.949 1.00 15.77 443 ASN A O 1
ATOM 657 N N . ASP A 1 101 ? 12.686 40.648 -1.709 1.00 14.24 444 ASP A N 1
ATOM 658 C CA . ASP A 1 101 ? 14.134 40.777 -1.718 1.00 15.04 444 ASP A CA 1
ATOM 659 C C . ASP A 1 101 ? 14.830 39.514 -2.210 1.00 14.77 444 ASP A C 1
ATOM 660 O O . ASP A 1 101 ? 15.971 39.572 -2.676 1.00 16.17 444 ASP A O 1
ATOM 665 N N . TRP A 1 102 ? 14.170 38.362 -2.077 1.00 13.54 445 TRP A N 1
ATOM 666 C CA . TRP A 1 102 ? 14.796 37.105 -2.503 1.00 13.22 445 TRP A CA 1
ATOM 667 C C . TRP A 1 102 ? 14.019 36.283 -3.534 1.00 13.12 445 TRP A C 1
ATOM 668 O O . TRP A 1 102 ? 14.637 35.592 -4.342 1.00 13.83 445 TRP A O 1
ATOM 679 N N . GLU A 1 103 ? 12.691 36.327 -3.489 1.00 13.43 446 GLU A N 1
ATOM 680 C CA . GLU A 1 103 ? 11.862 35.505 -4.386 1.00 14.04 446 GLU A CA 1
ATOM 681 C C . GLU A 1 103 ? 11.901 36.113 -5.786 1.00 14.62 446 GLU A C 1
ATOM 682 O O . GLU A 1 103 ? 11.727 37.327 -5.944 1.00 15.88 446 GLU A O 1
ATOM 688 N N . THR A 1 104 ? 12.158 35.275 -6.789 1.00 14.58 447 THR A N 1
ATOM 689 C CA . THR A 1 104 ? 12.265 35.749 -8.173 1.00 14.72 447 THR A CA 1
ATOM 690 C C . THR A 1 104 ? 11.261 35.104 -9.125 1.00 15.05 447 THR A C 1
ATOM 691 O O . THR A 1 104 ? 11.242 35.443 -10.307 1.00 15.29 447 THR A O 1
ATOM 695 N N . THR A 1 105 ? 10.428 34.185 -8.629 1.00 14.83 448 THR A N 1
ATOM 696 C CA . THR A 1 105 ? 9.502 33.449 -9.509 1.00 14.84 448 THR A CA 1
ATOM 697 C C . THR A 1 105 ? 8.067 33.965 -9.487 1.00 14.88 448 THR A C 1
ATOM 698 O O . THR A 1 105 ? 7.205 33.415 -10.168 1.00 14.40 448 THR A O 1
ATOM 702 N N . ILE A 1 106 ? 7.792 35.001 -8.698 1.00 15.27 449 ILE A N 1
ATOM 703 C CA . ILE A 1 106 ? 6.429 35.527 -8.631 1.00 15.97 449 ILE A CA 1
ATOM 704 C C . ILE A 1 106 ? 6.254 36.833 -9.385 1.00 16.01 449 ILE A C 1
ATOM 705 O O . ILE A 1 106 ? 7.190 37.630 -9.502 1.00 16.34 449 ILE A O 1
ATOM 710 N N . GLU A 1 107 ? 5.053 37.043 -9.911 1.00 16.56 450 GLU A N 1
ATOM 711 C CA . GLU A 1 107 ? 4.691 38.323 -10.494 1.00 16.87 450 GLU A CA 1
ATOM 712 C C . GLU A 1 107 ? 4.177 39.25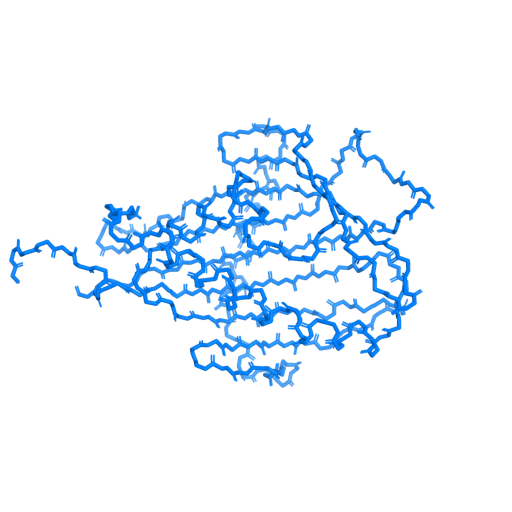0 -9.402 1.00 16.47 450 GLU A C 1
ATOM 713 O O . GLU A 1 107 ? 4.568 40.415 -9.330 1.00 17.38 450 GLU A O 1
ATOM 724 N N . ASN A 1 108 ? 3.309 38.719 -8.544 1.00 14.91 451 ASN A N 1
ATOM 725 C CA . ASN A 1 108 ? 2.722 39.464 -7.435 1.00 14.01 451 ASN A CA 1
ATOM 726 C C . ASN A 1 108 ? 2.272 38.521 -6.323 1.00 13.12 451 ASN A C 1
ATOM 727 O O . ASN A 1 108 ? 1.983 37.352 -6.575 1.00 12.64 451 ASN A O 1
ATOM 736 N N 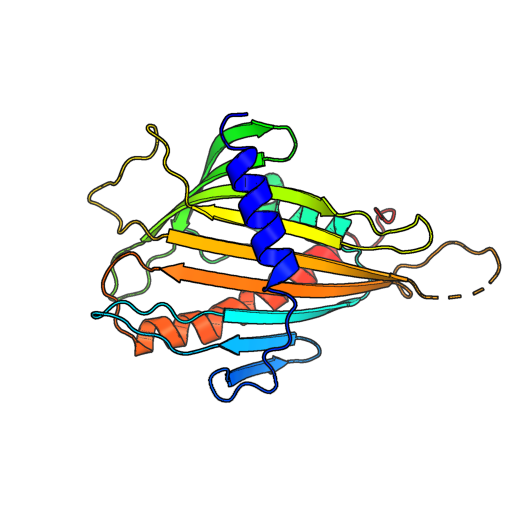. PHE A 1 109 ? 2.211 39.031 -5.100 1.00 12.13 452 PHE A N 1
ATOM 737 C CA . PHE A 1 109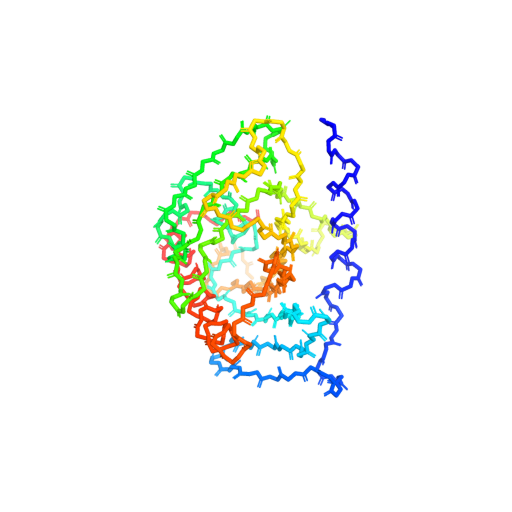 ? 1.599 38.286 -4.008 1.00 12.05 452 PHE A CA 1
ATOM 738 C C . PHE A 1 109 ? 0.953 39.230 -3.017 1.00 11.98 452 PHE A C 1
ATOM 739 O O . PHE A 1 109 ? 1.317 40.406 -2.930 1.00 12.74 452 PHE A O 1
ATOM 747 N N . HIS A 1 110 ? 0.004 38.713 -2.250 1.00 11.93 453 HIS A N 1
ATOM 748 C CA . HIS A 1 110 ? -0.507 39.458 -1.093 1.00 11.80 453 HIS A CA 1
ATOM 749 C C . HIS A 1 110 ? -1.067 38.523 -0.054 1.00 11.62 453 HIS A C 1
ATOM 750 O O . HIS A 1 110 ? -1.402 37.369 -0.352 1.00 11.18 453 HIS A O 1
ATOM 757 N N . VAL A 1 111 ? -1.177 39.032 1.166 1.00 11.60 454 VAL A N 1
ATOM 758 C CA . VAL A 1 111 ? -1.800 38.309 2.253 1.00 12.32 454 VAL A CA 1
ATOM 759 C C . VAL A 1 111 ? -3.315 38.453 2.153 1.00 12.88 454 VAL A C 1
ATOM 760 O O . VAL A 1 111 ? -3.859 39.566 2.177 1.00 13.34 454 VAL A O 1
ATOM 764 N N . VAL A 1 112 ? -3.990 37.318 2.017 1.00 12.44 455 VAL A N 1
ATOM 765 C CA . VAL A 1 112 ? -5.444 37.265 1.962 1.00 12.96 455 VAL A CA 1
ATOM 766 C C . VAL A 1 112 ? -6.032 37.363 3.373 1.00 12.81 455 VAL A C 1
ATOM 767 O O . VAL A 1 112 ? -7.047 38.044 3.587 1.00 13.35 455 VAL A O 1
ATOM 771 N N . GLU A 1 113 ? -5.390 36.701 4.332 1.00 12.31 456 GLU A N 1
ATOM 772 C CA . GLU A 1 113 ? -5.910 36.611 5.691 1.00 12.67 456 GLU A CA 1
ATOM 773 C C . GLU A 1 113 ? -4.777 36.320 6.658 1.00 13.08 456 GLU A C 1
ATOM 774 O O . GLU A 1 113 ? -3.894 35.511 6.361 1.00 13.10 456 GLU A O 1
ATOM 780 N N . THR A 1 114 ? -4.808 36.975 7.817 1.00 13.13 457 THR A N 1
ATOM 781 C CA . THR A 1 114 ? -3.951 36.618 8.935 1.00 13.86 457 THR A CA 1
ATOM 782 C C . THR A 1 114 ? -4.741 35.729 9.886 1.00 13.80 457 THR A C 1
ATOM 783 O O . THR A 1 114 ? -5.794 36.130 10.386 1.00 14.49 457 THR A O 1
ATOM 787 N N . LEU A 1 115 ? -4.240 34.519 10.114 1.00 13.49 458 LEU A N 1
ATOM 788 C CA . LEU A 1 115 ? -4.933 33.542 10.961 1.00 13.90 458 LEU A CA 1
ATOM 789 C C . LEU A 1 115 ? -4.476 33.626 12.415 1.00 14.37 458 LEU A C 1
ATOM 790 O O . LEU A 1 115 ? -5.274 33.436 13.343 1.00 14.76 458 LEU A O 1
ATOM 795 N N . ALA A 1 116 ? -3.189 33.898 12.590 1.00 14.30 459 ALA A N 1
ATOM 796 C CA . ALA A 1 116 ? -2.525 33.929 13.893 1.00 14.35 459 ALA A CA 1
ATOM 797 C C . ALA A 1 116 ? -1.186 34.641 13.718 1.00 14.78 459 ALA A C 1
ATOM 798 O O . ALA A 1 116 ? -0.798 34.956 12.591 1.00 14.58 459 ALA A O 1
ATOM 800 N N . ASP A 1 117 ? -0.474 34.891 14.817 1.00 15.55 460 ASP A N 1
ATOM 801 C CA . ASP A 1 117 ? 0.828 35.556 14.720 1.00 16.30 460 ASP A CA 1
ATOM 802 C C . ASP A 1 117 ? 1.854 34.755 13.904 1.00 15.82 460 ASP A C 1
ATOM 803 O O . ASP A 1 117 ? 2.861 35.305 13.457 1.00 16.45 460 ASP A O 1
ATOM 812 N N . ASN A 1 118 ? 1.586 33.463 13.707 1.00 14.58 461 ASN A N 1
ATOM 813 C CA . ASN A 1 118 ? 2.510 32.595 12.979 1.00 13.80 461 ASN A CA 1
ATOM 814 C C . ASN A 1 118 ? 1.907 31.960 11.719 1.00 12.61 461 ASN A C 1
ATOM 815 O O . ASN A 1 118 ? 2.503 31.044 11.152 1.00 12.26 461 ASN A O 1
ATOM 820 N N . ALA A 1 119 ? 0.732 32.429 11.294 1.00 12.02 462 ALA A N 1
ATOM 821 C CA . ALA A 1 119 ? 0.006 31.765 10.203 1.00 11.65 462 ALA A CA 1
ATOM 822 C C . ALA A 1 119 ? -0.810 32.737 9.374 1.00 11.68 462 ALA A C 1
ATOM 823 O O . ALA A 1 119 ? -1.646 33.483 9.904 1.00 12.21 462 ALA A O 1
ATOM 825 N N . ILE A 1 120 ? -0.557 32.718 8.071 1.00 11.36 463 ILE A N 1
ATOM 826 C CA . ILE A 1 120 ? -1.215 33.604 7.118 1.00 11.38 463 ILE A CA 1
ATOM 827 C C . ILE A 1 120 ? -1.660 32.816 5.888 1.00 10.88 463 ILE A C 1
ATOM 828 O O . ILE A 1 120 ? -1.179 31.701 5.650 1.00 10.57 463 ILE A O 1
ATOM 833 N N . ILE A 1 121 ? -2.591 33.372 5.126 1.00 10.66 464 ILE A N 1
ATOM 834 C CA . ILE A 1 121 ? -2.976 32.796 3.845 1.00 10.73 464 ILE A CA 1
ATOM 835 C C . ILE A 1 121 ? -2.547 33.781 2.765 1.00 10.70 464 ILE A C 1
ATOM 836 O O . ILE A 1 121 ? -2.901 34.958 2.842 1.00 10.43 464 ILE A O 1
ATOM 841 N N . ILE A 1 122 ? -1.781 33.297 1.784 1.00 10.33 465 ILE A N 1
ATOM 842 C CA . ILE A 1 122 ? -1.204 34.112 0.724 1.00 10.30 465 ILE A CA 1
ATOM 843 C C . ILE A 1 122 ? -1.746 33.706 -0.639 1.00 10.34 465 ILE A C 1
ATOM 844 O O . ILE A 1 122 ? -1.878 32.506 -0.934 1.00 10.69 465 ILE A O 1
ATOM 849 N N . TYR A 1 123 ? -2.098 34.704 -1.446 1.00 10.42 466 TYR A N 1
ATOM 850 C CA . TYR A 1 123 ? -2.362 34.505 -2.862 1.00 10.66 466 TYR A CA 1
ATOM 851 C C . TYR A 1 123 ? -1.168 35.012 -3.669 1.00 10.70 466 TYR A C 1
ATOM 852 O O . TYR A 1 123 ? -0.656 36.099 -3.408 1.00 10.71 466 TYR A O 1
ATOM 861 N N . GLN A 1 124 ? -0.717 34.234 -4.651 1.00 10.70 467 GLN A N 1
ATOM 862 C CA . GLN A 1 124 ? 0.318 34.733 -5.549 1.00 12.14 467 GLN A CA 1
ATOM 863 C C . GLN A 1 124 ? 0.192 34.202 -6.963 1.00 12.48 467 GLN A C 1
ATOM 864 O O . GLN A 1 124 ? -0.381 33.140 -7.208 1.00 11.95 467 GLN A O 1
ATOM 870 N N . THR A 1 125 ? 0.710 34.986 -7.897 1.00 13.20 468 THR A N 1
ATOM 871 C CA . THR A 1 125 ? 0.826 34.540 -9.278 1.00 14.24 468 THR A CA 1
ATOM 872 C C . THR A 1 125 ? 2.293 34.316 -9.582 1.00 14.38 468 THR A C 1
ATOM 873 O O . THR A 1 125 ? 3.152 35.067 -9.121 1.00 14.72 468 THR A O 1
ATOM 877 N N . HIS A 1 126 ? 2.579 33.276 -10.354 1.00 14.51 469 HIS A N 1
ATOM 878 C CA . HIS A 1 126 ? 3.939 33.015 -10.770 1.00 14.79 469 HIS A CA 1
ATOM 879 C C . HIS A 1 126 ? 4.209 33.546 -12.159 1.00 15.12 469 HIS A C 1
ATOM 880 O O . HIS A 1 126 ? 3.295 33.641 -12.970 1.00 15.95 469 HIS A O 1
ATOM 887 N N . LYS A 1 127 ? 5.460 33.920 -12.410 1.00 15.50 470 LYS A N 1
ATOM 888 C CA . LYS A 1 127 ? 5.853 34.396 -13.731 1.00 16.38 470 LYS A CA 1
ATOM 889 C C . LYS A 1 127 ? 5.504 33.321 -14.742 1.00 17.19 470 LYS A C 1
ATOM 890 O O . LYS A 1 127 ? 5.727 32.131 -14.496 1.00 17.40 470 LYS A O 1
ATOM 896 N N . ARG A 1 128 ? 4.916 33.741 -15.857 1.00 18.41 471 ARG A N 1
ATOM 897 C CA . ARG A 1 128 ? 4.548 32.810 -16.913 1.00 19.41 471 ARG A CA 1
ATOM 898 C C . ARG A 1 128 ? 5.815 32.236 -17.547 1.00 19.39 471 ARG A C 1
ATOM 899 O O . ARG A 1 128 ? 6.798 32.950 -17.755 1.00 19.73 471 ARG A O 1
ATOM 907 N N . VAL A 1 129 ? 5.803 30.934 -17.808 1.00 19.29 472 VAL A N 1
ATOM 908 C CA . VAL A 1 129 ? 6.873 30.299 -18.556 1.00 19.56 472 VAL A CA 1
ATOM 909 C C . VAL A 1 129 ? 6.282 29.791 -19.857 1.00 19.17 472 VAL A C 1
ATOM 910 O O . VAL A 1 129 ? 5.459 28.871 -19.862 1.00 19.51 472 VAL A O 1
ATOM 914 N N . TRP A 1 130 ? 6.702 30.409 -20.954 1.00 18.64 473 TRP A N 1
ATOM 915 C CA . TRP A 1 130 ? 6.220 30.053 -22.278 1.00 18.11 473 TRP A CA 1
ATOM 916 C C . TRP A 1 130 ? 6.567 28.586 -22.553 1.00 17.42 473 TRP A C 1
ATOM 917 O O . TRP A 1 130 ? 7.661 28.141 -22.208 1.00 18.48 473 TRP A O 1
ATOM 928 N N . PRO A 1 131 ? 5.644 27.830 -23.177 1.00 16.70 474 PRO A N 1
ATOM 929 C CA . PRO A 1 131 ? 4.332 28.173 -23.728 1.00 15.96 474 PRO A CA 1
ATOM 930 C C . PRO A 1 131 ? 3.152 27.944 -22.782 1.00 15.27 474 PRO A C 1
ATOM 931 O O . PRO A 1 131 ? 2.008 28.054 -23.210 1.00 15.06 474 PRO A O 1
ATOM 935 N N . ALA A 1 132 ? 3.432 27.623 -21.521 1.00 15.34 475 ALA A N 1
ATOM 936 C CA . ALA A 1 132 ? 2.384 27.267 -20.562 1.00 15.61 475 ALA A CA 1
ATOM 937 C C . ALA A 1 132 ? 1.580 28.477 -20.087 1.00 14.99 475 ALA A C 1
ATOM 938 O O . ALA A 1 132 ? 2.101 29.598 -20.019 1.00 15.85 475 ALA A O 1
ATOM 940 N N . SER A 1 133 ? 0.318 28.237 -19.744 1.00 14.98 476 SER A N 1
ATOM 941 C CA . SER A 1 133 ? -0.498 29.262 -19.112 1.00 14.93 476 SER A CA 1
ATOM 942 C C . SER A 1 133 ? 0.063 29.630 -17.747 1.00 14.11 476 SER A C 1
ATOM 943 O O . SER A 1 133 ? 0.714 28.819 -17.087 1.00 13.38 476 SER A O 1
ATOM 946 N N . GLN A 1 134 ? -0.190 30.863 -17.333 1.00 13.72 477 GLN A N 1
ATOM 947 C CA . GLN A 1 134 ? 0.261 31.339 -16.039 1.00 13.45 477 GLN A CA 1
ATOM 948 C C . GLN A 1 134 ? -0.432 30.570 -14.924 1.00 13.01 477 GLN A C 1
ATOM 949 O O . GLN A 1 134 ? -1.611 30.257 -15.035 1.00 12.83 477 GLN A O 1
ATOM 955 N N . ARG A 1 135 ? 0.322 30.263 -13.867 1.00 11.98 478 ARG A N 1
ATOM 956 C CA . ARG A 1 135 ? -0.245 29.642 -12.670 1.00 11.76 478 ARG A CA 1
ATOM 957 C C . ARG A 1 135 ? -0.417 30.639 -11.534 1.00 11.49 478 ARG A C 1
ATOM 958 O O . ARG A 1 135 ? 0.391 31.560 -11.374 1.00 11.77 478 ARG A O 1
ATOM 966 N N . ASP A 1 136 ? -1.481 30.447 -10.761 1.00 11.42 479 ASP A N 1
ATOM 967 C CA . ASP A 1 136 ? -1.590 31.094 -9.459 1.00 11.40 479 ASP A CA 1
ATOM 968 C C . ASP A 1 136 ? -1.702 30.057 -8.351 1.00 11.44 479 ASP A C 1
ATOM 969 O O . ASP A 1 136 ? -1.868 28.862 -8.614 1.00 11.39 479 ASP A O 1
ATOM 974 N N . VAL A 1 137 ? -1.543 30.497 -7.107 1.00 10.94 480 VAL A N 1
ATOM 975 C CA . VAL A 1 137 ? -1.525 29.577 -5.981 1.00 10.88 480 VAL A CA 1
ATOM 976 C C . VAL A 1 137 ? -2.075 30.305 -4.762 1.00 10.28 480 VAL A C 1
ATOM 977 O O . VAL A 1 137 ? -1.912 31.527 -4.630 1.00 10.32 480 VAL A O 1
ATOM 984 N N . LEU A 1 138 ? -2.720 29.547 -3.882 1.00 9.88 481 LEU A N 1
ATOM 985 C CA . LEU A 1 138 ? -3.344 30.093 -2.692 1.00 10.03 481 LEU A CA 1
ATOM 986 C C . LEU A 1 138 ? -3.007 29.149 -1.557 1.00 9.42 481 LEU A C 1
ATOM 987 O O . LEU A 1 138 ? -3.465 27.996 -1.562 1.00 9.59 481 LEU A O 1
ATOM 992 N N . TYR A 1 139 ? -2.186 29.609 -0.609 1.00 9.30 482 TYR A N 1
ATOM 993 C CA . TYR A 1 139 ? -1.637 28.705 0.405 1.00 9.37 482 TYR A CA 1
ATOM 994 C C . TYR A 1 139 ? -1.602 29.310 1.789 1.00 9.58 482 TYR A C 1
ATOM 995 O O . TYR A 1 139 ? -1.494 30.526 1.960 1.00 10.08 482 TYR A O 1
ATOM 1004 N N . LEU A 1 140 ? -1.703 28.434 2.777 1.00 9.26 483 LEU A N 1
ATOM 1005 C CA . LEU A 1 140 ? -1.439 28.773 4.162 1.00 9.32 483 LEU A CA 1
ATOM 1006 C C . LEU A 1 140 ? 0.070 28.643 4.407 1.00 9.39 483 LEU A C 1
ATOM 1007 O O . LEU A 1 140 ? 0.684 27.645 4.026 1.00 9.18 483 LEU A O 1
ATOM 1012 N N . SER A 1 141 ? 0.674 29.673 5.005 1.00 9.24 484 SER A N 1
ATOM 1013 C CA . SER A 1 141 ? 2.082 29.673 5.355 1.00 9.89 484 SER A CA 1
ATOM 1014 C C . SER A 1 141 ? 2.193 29.801 6.862 1.00 10.06 484 SER A C 1
ATOM 1015 O O . SER A 1 141 ? 1.726 30.791 7.446 1.00 9.98 484 SER A O 1
ATOM 1018 N N . VAL A 1 142 ? 2.794 28.796 7.487 1.00 9.87 485 VAL A N 1
ATOM 1019 C CA . VAL A 1 142 ? 2.879 28.744 8.944 1.00 10.57 485 VAL A CA 1
ATOM 1020 C C . VAL A 1 142 ? 4.311 28.455 9.384 1.00 10.56 485 VAL A C 1
ATOM 1021 O O . VAL A 1 142 ? 5.019 27.640 8.776 1.00 10.30 485 VAL A O 1
ATOM 1025 N N . ILE A 1 143 ? 4.749 29.146 10.437 1.00 11.02 486 ILE A N 1
ATOM 1026 C CA . ILE A 1 143 ? 6.070 28.937 11.019 1.00 11.65 486 ILE A CA 1
ATOM 1027 C C . ILE A 1 143 ? 5.913 28.354 12.426 1.00 12.04 486 ILE A C 1
ATOM 1028 O O . ILE A 1 143 ? 5.120 28.855 13.226 1.00 12.62 486 ILE A O 1
ATOM 1033 N N . ARG A 1 144 ? 6.653 27.282 12.699 1.00 12.50 487 ARG A N 1
ATOM 1034 C CA . ARG A 1 144 ? 6.513 26.556 13.963 1.00 14.19 487 ARG A CA 1
ATOM 1035 C C . ARG A 1 144 ? 7.860 26.118 14.518 1.00 14.68 487 ARG A C 1
ATOM 1036 O O . ARG A 1 144 ? 8.752 25.705 13.769 1.00 13.91 487 ARG A O 1
ATOM 1044 N N . LYS A 1 145 ? 7.989 26.194 15.842 1.00 15.73 488 LYS A N 1
ATOM 1045 C CA . LYS A 1 145 ? 9.132 25.633 16.555 1.00 17.80 488 LYS A CA 1
ATOM 1046 C C . LYS A 1 145 ? 8.749 24.264 17.101 1.00 18.31 488 LYS A C 1
ATOM 1047 O O . LYS A 1 145 ? 7.733 24.125 17.780 1.00 18.33 488 LYS A O 1
ATOM 1053 N N . ILE A 1 146 ? 9.570 23.266 16.798 1.00 19.45 489 ILE A N 1
ATOM 1054 C CA . ILE A 1 146 ? 9.364 21.917 17.305 1.00 21.47 489 ILE A CA 1
ATOM 1055 C C . ILE A 1 146 ? 10.478 21.645 18.311 1.00 22.80 489 ILE A C 1
ATOM 1056 O O . ILE A 1 146 ? 11.620 21.377 17.924 1.00 22.58 489 ILE A O 1
ATOM 1063 N N . PRO A 1 147 ? 10.148 21.727 19.614 1.00 24.72 490 PRO A N 1
ATOM 1064 C CA . PRO A 1 147 ? 11.176 21.620 20.644 1.00 26.22 490 PRO A CA 1
ATOM 1065 C C . PRO A 1 147 ? 11.774 20.227 20.697 1.00 27.66 490 PRO A C 1
ATOM 1066 O O . PRO A 1 147 ? 11.142 19.258 20.263 1.00 27.68 490 PRO A O 1
ATOM 1070 N N . ALA A 1 148 ? 13.000 20.146 21.203 1.00 29.15 491 ALA A N 1
ATOM 1071 C CA . ALA A 1 148 ? 13.664 18.876 21.441 1.00 30.79 491 ALA A CA 1
ATOM 1072 C C . ALA A 1 148 ? 13.054 18.195 22.660 1.00 31.82 491 ALA A C 1
ATOM 1073 O O . ALA A 1 148 ? 12.258 18.798 23.384 1.00 31.98 491 ALA A O 1
ATOM 1075 N N . LEU A 1 149 ? 13.436 16.939 22.879 1.00 33.33 492 LEU A N 1
ATOM 1076 C CA . LEU A 1 149 ? 13.035 16.196 24.072 1.00 34.60 492 LEU A CA 1
ATOM 1077 C C . LEU A 1 149 ? 13.453 16.941 25.344 1.00 35.31 492 LEU A C 1
ATOM 1078 O O . LEU A 1 149 ? 12.710 16.960 26.330 1.00 35.65 492 LEU A O 1
ATOM 1083 N N . THR A 1 150 ? 14.635 17.562 25.306 1.00 36.04 493 THR A N 1
ATOM 1084 C CA . THR A 1 150 ? 15.175 18.306 26.449 1.00 36.71 493 THR A CA 1
ATOM 1085 C C . THR A 1 150 ? 15.852 19.616 26.014 1.00 36.95 493 THR A C 1
ATOM 1086 O O . THR A 1 150 ? 16.198 19.789 24.842 1.00 37.08 493 THR A O 1
ATOM 1090 N N . GLU A 1 151 ? 16.043 20.519 26.978 1.00 37.24 494 GLU A N 1
ATOM 1091 C CA . GLU A 1 151 ? 16.616 21.855 26.753 1.00 37.48 494 GLU A CA 1
ATOM 1092 C C . GLU A 1 151 ? 18.061 21.873 26.236 1.00 37.32 494 GLU A C 1
ATOM 1093 O O . GLU A 1 151 ? 18.501 22.882 25.684 1.00 37.26 494 GLU A O 1
ATOM 1099 N N . ASN A 1 152 ? 18.798 20.778 26.422 1.00 37.14 495 ASN A N 1
ATOM 1100 C CA . ASN A 1 152 ? 20.206 20.720 26.001 1.00 37.01 495 ASN A CA 1
ATOM 1101 C C . ASN A 1 152 ? 20.382 20.419 24.513 1.00 36.53 495 ASN A C 1
ATOM 1102 O O . ASN A 1 152 ? 21.504 20.386 23.998 1.00 36.57 495 ASN A O 1
ATOM 1107 N N . ASP A 1 153 ? 19.259 20.210 23.834 1.00 35.93 496 ASP A N 1
ATOM 1108 C CA . ASP A 1 153 ? 19.240 19.891 22.415 1.00 35.21 496 ASP A CA 1
ATOM 1109 C C . ASP A 1 153 ? 18.536 21.022 21.655 1.00 34.27 496 ASP A C 1
ATOM 1110 O O . ASP A 1 153 ? 17.555 21.586 22.154 1.00 34.22 496 ASP A O 1
ATOM 1115 N N . PRO A 1 154 ? 19.051 21.381 20.463 1.00 33.28 497 PRO A N 1
ATOM 1116 C CA . PRO A 1 154 ? 18.464 22.474 19.684 1.00 32.41 497 PRO A CA 1
ATOM 1117 C C . PRO A 1 154 ? 17.066 22.191 19.109 1.00 31.47 497 PRO A C 1
ATOM 1118 O O . PRO A 1 154 ? 16.126 22.959 19.347 1.00 31.47 497 PRO A O 1
ATOM 1122 N N . GLU A 1 155 ? 16.944 21.094 18.366 1.00 30.11 498 GLU A N 1
ATOM 1123 C CA . GLU A 1 155 ? 15.785 20.819 17.506 1.00 28.76 498 GLU A CA 1
ATOM 1124 C C . GLU A 1 155 ? 15.194 21.972 16.674 1.00 26.57 498 GLU A C 1
ATOM 1125 O O . GLU A 1 155 ? 15.759 23.076 16.597 1.00 26.99 498 GLU A O 1
ATOM 1131 N N . THR A 1 156 ? 14.034 21.714 16.080 1.00 23.52 499 THR A N 1
ATOM 1132 C CA . THR A 1 156 ? 13.788 22.221 14.733 1.00 20.35 499 THR A CA 1
ATOM 1133 C C . THR A 1 156 ? 12.771 23.357 14.539 1.00 17.51 499 THR A C 1
ATOM 1134 O O . THR A 1 156 ? 11.800 23.498 15.276 1.00 16.62 499 THR A O 1
ATOM 1138 N N . TRP A 1 157 ? 13.061 24.183 13.540 1.00 14.18 500 TRP A N 1
ATOM 1139 C CA . TRP A 1 157 ? 12.144 25.206 13.070 1.00 12.41 500 TRP A CA 1
ATOM 1140 C C . TRP A 1 157 ? 11.653 24.771 11.695 1.00 11.36 500 TRP A C 1
ATOM 1141 O O . TRP A 1 157 ? 12.419 24.233 10.889 1.00 11.91 500 TRP A O 1
ATOM 1152 N N . ILE A 1 158 ? 10.363 24.963 11.454 1.00 11.10 501 ILE A N 1
ATOM 1153 C CA . ILE A 1 158 ? 9.779 24.565 10.183 1.00 11.33 501 ILE A CA 1
ATOM 1154 C C . ILE A 1 158 ? 8.832 25.633 9.681 1.00 10.62 501 ILE A C 1
ATOM 1155 O O . ILE A 1 158 ? 8.116 26.259 10.457 1.00 11.05 501 ILE A O 1
ATOM 1160 N N . VAL A 1 159 ? 8.852 25.837 8.369 1.00 9.98 502 VAL A N 1
ATOM 1161 C CA . VAL A 1 159 ? 7.808 26.598 7.690 1.00 9.80 502 VAL A CA 1
ATOM 1162 C C . VAL A 1 159 ? 7.095 25.660 6.717 1.00 9.74 502 VAL A C 1
ATOM 1163 O O . VAL A 1 159 ? 7.751 24.996 5.902 1.00 9.89 502 VAL A O 1
ATOM 1167 N N . CYS A 1 160 ? 5.770 25.596 6.824 1.00 9.46 503 CYS A N 1
ATOM 1168 C CA . CYS A 1 1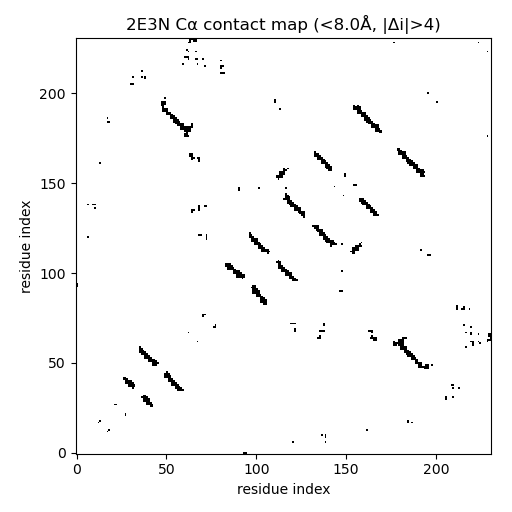60 ? 4.949 24.808 5.913 1.00 10.10 503 CYS A CA 1
ATOM 1169 C C . CYS A 1 160 ? 4.099 25.742 5.070 1.00 9.64 503 CYS A C 1
ATOM 1170 O O . CYS A 1 160 ? 3.375 26.571 5.606 1.00 9.61 503 CYS A O 1
ATOM 1173 N N . ASN A 1 161 ? 4.204 25.611 3.747 1.00 9.17 504 ASN A N 1
ATOM 1174 C CA . ASN A 1 161 ? 3.348 26.318 2.798 1.00 9.61 504 ASN A CA 1
ATOM 1175 C C . ASN A 1 161 ? 2.476 25.295 2.076 1.00 9.19 504 ASN A C 1
ATOM 1176 O O . ASN A 1 161 ? 3.009 24.484 1.308 1.00 9.40 504 ASN A O 1
ATOM 1181 N N . PHE A 1 162 ? 1.169 25.300 2.315 1.00 8.84 505 PHE A N 1
ATOM 1182 C CA . PHE A 1 162 ? 0.301 24.296 1.689 1.00 8.86 505 PHE A CA 1
ATOM 1183 C C . PHE A 1 162 ? -0.994 24.914 1.214 1.00 9.30 505 PHE A C 1
ATOM 1184 O O . PHE A 1 162 ? -1.582 25.749 1.909 1.00 9.15 505 PHE A O 1
ATOM 1192 N N . SER A 1 163 ? -1.463 24.490 0.041 1.00 8.92 506 SER A N 1
ATOM 1193 C CA . SER A 1 163 ? -2.672 25.054 -0.542 1.00 9.43 506 SER A CA 1
ATOM 1194 C C . SER A 1 163 ? -3.872 24.874 0.364 1.00 9.65 506 SER A C 1
ATOM 1195 O O . SER A 1 163 ? -4.063 23.811 0.966 1.00 10.41 506 SER A O 1
ATOM 1198 N N . VAL A 1 164 ? -4.670 25.935 0.461 1.00 9.95 507 VAL A N 1
ATOM 1199 C CA . VAL A 1 164 ? -5.968 25.886 1.123 1.00 10.50 507 VAL A CA 1
ATOM 1200 C C . VAL A 1 164 ? -6.993 26.621 0.269 1.00 10.47 507 VAL A C 1
ATOM 1201 O O . VAL A 1 164 ? -6.624 27.362 -0.636 1.00 10.86 507 VAL A O 1
ATOM 1205 N N . ASP A 1 165 ? -8.269 26.381 0.549 1.00 10.98 508 ASP A N 1
ATOM 1206 C CA . ASP A 1 165 ? -9.352 27.078 -0.122 1.00 12.22 508 ASP A CA 1
ATOM 1207 C C . ASP A 1 165 ? -9.721 28.338 0.647 1.00 12.46 508 ASP A C 1
ATOM 1208 O O . ASP A 1 165 ? -9.699 28.346 1.878 1.00 13.19 508 ASP A O 1
ATOM 1213 N N . HIS A 1 166 ? -10.068 29.390 -0.089 1.00 12.45 509 HIS A N 1
ATOM 1214 C CA . HIS A 1 166 ? -10.534 30.635 0.521 1.00 13.09 509 HIS A CA 1
ATOM 1215 C C . HIS A 1 166 ? -11.491 31.319 -0.433 1.00 13.85 509 HIS A C 1
ATOM 1216 O O . HIS A 1 166 ? -11.164 31.530 -1.599 1.00 14.32 509 HIS A O 1
ATOM 1223 N N . ASP A 1 167 ? -12.662 31.694 0.087 1.00 15.05 510 ASP A N 1
ATOM 1224 C CA . ASP A 1 167 ? -13.725 32.295 -0.722 1.00 16.39 510 ASP A CA 1
ATOM 1225 C C . ASP A 1 167 ? -13.333 33.602 -1.424 1.00 16.43 510 ASP A C 1
ATOM 1226 O O . ASP A 1 167 ? -13.913 33.941 -2.457 1.00 16.96 510 ASP A O 1
ATOM 1231 N N . SER A 1 168 ? -12.367 34.329 -0.868 1.00 16.44 511 SER A N 1
ATOM 1232 C CA . SER A 1 168 ? -11.921 35.594 -1.458 1.00 17.00 511 SER A CA 1
ATOM 1233 C C . SER A 1 168 ? -10.951 35.386 -2.617 1.00 17.22 511 SER A C 1
ATOM 1234 O O . SER A 1 168 ? -10.630 36.332 -3.342 1.00 17.58 511 SER A O 1
ATOM 1237 N N . ALA A 1 169 ? -10.479 34.150 -2.789 1.00 16.75 512 ALA A N 1
ATOM 1238 C CA . ALA A 1 169 ? -9.603 33.819 -3.910 1.00 17.05 512 ALA A CA 1
ATOM 1239 C C . ALA A 1 169 ? -10.089 32.569 -4.644 1.00 17.31 512 ALA A C 1
ATOM 1240 O O . ALA A 1 169 ? -9.422 31.525 -4.624 1.00 16.39 512 ALA A O 1
ATOM 1242 N N . PRO A 1 170 ? -11.249 32.674 -5.319 1.00 17.79 513 PRO A N 1
ATOM 1243 C CA . PRO A 1 170 ? -11.767 31.550 -6.092 1.00 18.24 513 PRO A CA 1
ATOM 1244 C C . PRO A 1 170 ? -10.917 31.321 -7.343 1.00 18.78 513 PRO A C 1
ATOM 1245 O O . PRO A 1 170 ? -10.048 32.132 -7.660 1.00 18.20 513 PRO A O 1
ATOM 1249 N N . LEU A 1 171 ? -11.173 30.222 -8.043 1.00 19.54 514 LEU A N 1
ATOM 1250 C CA . LEU A 1 171 ? -10.589 30.010 -9.359 1.00 20.81 514 LEU A CA 1
ATOM 1251 C C . LEU A 1 171 ? -10.925 31.174 -10.274 1.00 21.32 514 LEU A C 1
ATOM 1252 O O . LEU A 1 171 ? -12.002 31.768 -10.168 1.00 21.93 514 LEU A O 1
ATOM 1257 N N . ASN A 1 172 ? -9.999 31.507 -11.162 1.00 21.87 515 ASN A N 1
ATOM 1258 C CA . ASN A 1 172 ? -10.290 32.471 -12.212 1.00 22.01 515 ASN A CA 1
ATOM 1259 C C . ASN A 1 172 ? -9.931 31.899 -13.581 1.00 22.41 515 ASN A C 1
ATOM 1260 O O . ASN A 1 172 ? -9.269 30.858 -13.678 1.00 22.43 515 ASN A O 1
ATOM 1265 N N . ASN A 1 173 ? -10.381 32.571 -14.635 1.00 22.60 516 ASN A N 1
ATOM 1266 C CA . ASN A 1 173 ? -10.186 32.066 -15.992 1.00 22.80 516 ASN A CA 1
ATOM 1267 C C . ASN A 1 173 ? -8.887 32.534 -16.648 1.00 22.24 516 ASN A C 1
ATOM 1268 O O . ASN A 1 173 ? -8.620 32.224 -17.811 1.00 22.90 516 ASN A O 1
ATOM 1273 N N . ARG A 1 174 ? -8.079 33.272 -15.893 1.00 20.95 517 ARG A N 1
ATOM 1274 C CA . ARG A 1 174 ? -6.836 33.837 -16.409 1.00 20.35 517 ARG A CA 1
ATOM 1275 C C . ARG A 1 174 ? -5.624 32.989 -16.040 1.00 18.80 517 ARG A C 1
ATOM 1276 O O . ARG A 1 174 ? -4.601 33.038 -16.717 1.00 19.08 517 ARG A O 1
ATOM 1290 N N . CYS A 1 175 ? -5.742 32.243 -14.943 1.00 17.25 518 CYS A N 1
ATOM 1291 C CA . CYS A 1 175 ? -4.641 31.447 -14.410 1.00 15.96 518 CYS A CA 1
ATOM 1292 C C . CYS A 1 175 ? -5.094 30.029 -14.125 1.00 14.39 518 CYS A C 1
ATOM 1293 O O . CYS A 1 175 ? -6.241 29.796 -13.743 1.00 14.26 518 CYS A O 1
ATOM 1296 N N . VAL A 1 176 ? -4.168 29.089 -14.289 1.00 13.16 519 VAL A N 1
ATOM 1297 C CA . VAL A 1 176 ? -4.364 27.723 -13.819 1.00 12.62 519 VAL A CA 1
ATOM 1298 C C . VAL A 1 176 ? -3.982 27.684 -12.336 1.00 11.99 519 VAL A C 1
ATOM 1299 O O . VAL A 1 176 ? -2.902 28.126 -11.952 1.00 12.39 519 VAL A O 1
ATOM 1303 N N . ARG A 1 177 ? -4.881 27.170 -11.507 1.00 11.93 520 ARG A N 1
ATOM 1304 C CA . ARG A 1 177 ? -4.628 27.102 -10.066 1.00 11.53 520 ARG A CA 1
ATOM 1305 C C . ARG A 1 177 ? -3.747 25.892 -9.740 1.00 11.32 520 ARG A C 1
ATOM 1306 O O . ARG A 1 177 ? -4.199 24.739 -9.826 1.00 12.37 520 ARG A O 1
ATOM 1314 N N . ALA A 1 178 ? -2.497 26.165 -9.380 1.00 10.86 521 ALA A N 1
ATOM 1315 C CA . ALA A 1 178 ? -1.595 25.121 -8.899 1.00 10.87 521 ALA A CA 1
ATOM 1316 C C . ALA A 1 178 ? -1.931 24.786 -7.456 1.00 11.15 521 ALA A C 1
ATOM 1317 O O . ALA A 1 178 ? -2.567 25.590 -6.766 1.00 10.94 521 ALA A O 1
ATOM 1319 N N . LYS A 1 179 ? -1.531 23.592 -7.026 1.00 10.75 522 LYS A N 1
ATOM 1320 C CA . LYS A 1 179 ? -1.641 23.187 -5.622 1.00 11.58 522 LYS A CA 1
ATOM 1321 C C . LYS A 1 179 ? -0.265 22.798 -5.132 1.00 11.37 522 LYS A C 1
ATOM 1322 O O . LYS A 1 179 ? 0.465 22.084 -5.835 1.00 12.00 522 LYS A O 1
ATOM 1328 N N . ILE A 1 180 ? 0.096 23.256 -3.939 1.00 10.52 523 ILE A N 1
ATOM 1329 C CA . ILE A 1 180 ? 1.442 23.029 -3.418 1.00 10.75 523 ILE A CA 1
ATOM 1330 C C . ILE A 1 180 ? 1.472 22.451 -2.009 1.00 10.57 523 ILE A C 1
ATOM 1331 O O . ILE A 1 180 ? 0.558 22.661 -1.213 1.00 10.35 523 ILE A O 1
ATOM 1336 N N . ASN A 1 181 ? 2.541 21.716 -1.724 1.00 10.53 524 ASN A N 1
ATOM 1337 C CA . ASN A 1 181 ? 2.866 21.314 -0.376 1.00 10.77 524 ASN A CA 1
ATOM 1338 C C . ASN A 1 181 ? 4.375 21.453 -0.255 1.00 10.42 524 ASN A C 1
ATOM 1339 O O . ASN A 1 181 ? 5.123 20.650 -0.814 1.00 10.48 524 ASN A O 1
ATOM 1344 N N . VAL A 1 182 ? 4.813 22.500 0.441 1.00 10.19 525 VAL A N 1
ATOM 1345 C CA . VAL A 1 182 ? 6.219 22.869 0.536 1.00 10.37 525 VAL A CA 1
ATOM 1346 C C . VAL A 1 182 ? 6.598 22.970 2.011 1.00 9.69 525 VAL A C 1
ATOM 1347 O O . VAL A 1 182 ? 5.792 23.415 2.836 1.00 9.96 525 VAL A O 1
ATOM 1351 N N . ALA A 1 183 ? 7.812 22.556 2.354 1.00 9.81 526 ALA A N 1
ATOM 1352 C CA . ALA A 1 183 ? 8.287 22.775 3.716 1.00 10.18 526 ALA A CA 1
ATOM 1353 C C . ALA A 1 183 ? 9.752 23.110 3.722 1.00 10.84 526 ALA A C 1
ATOM 1354 O O . ALA A 1 183 ? 10.524 22.556 2.941 1.00 10.53 526 ALA A O 1
ATOM 1356 N N . MET A 1 184 ? 10.131 24.016 4.619 1.00 10.74 527 MET A N 1
ATOM 1357 C CA . MET A 1 184 ? 11.527 24.269 4.910 1.00 11.62 527 MET A CA 1
ATOM 1358 C C . MET A 1 184 ? 11.782 23.900 6.354 1.00 11.36 527 MET A C 1
ATOM 1359 O O . MET A 1 184 ? 11.158 24.455 7.244 1.00 11.07 527 MET A O 1
ATOM 1367 N N . ILE A 1 185 ? 12.704 22.961 6.564 1.00 11.66 528 ILE A N 1
ATOM 1368 C CA . ILE A 1 185 ? 12.923 22.359 7.873 1.00 12.63 528 ILE A CA 1
ATOM 1369 C C . ILE A 1 185 ? 14.368 22.614 8.254 1.00 12.09 528 ILE A C 1
ATOM 1370 O O . ILE A 1 185 ? 15.279 22.264 7.511 1.00 11.78 528 ILE A O 1
ATOM 1375 N N . CYS A 1 186 ? 14.569 23.221 9.419 1.00 12.52 529 CYS A N 1
ATOM 1376 C CA . CYS A 1 186 ? 15.885 23.705 9.796 1.00 13.25 529 CYS A CA 1
ATOM 1377 C C . CYS A 1 186 ? 16.334 23.205 11.149 1.00 13.65 529 CYS A C 1
ATOM 1378 O O . CYS A 1 186 ? 15.610 23.336 12.138 1.00 13.94 529 CYS A O 1
ATOM 1381 N N . GLN A 1 187 ? 17.532 22.627 11.178 1.00 14.72 530 GLN A N 1
ATOM 1382 C CA . GLN A 1 187 ? 18.160 22.223 12.431 1.00 15.87 530 GLN A CA 1
ATOM 1383 C C . GLN A 1 187 ? 19.495 22.942 12.582 1.00 16.23 530 GLN A C 1
ATOM 1384 O O . GLN A 1 187 ? 20.218 23.124 11.618 1.00 17.55 530 GLN A O 1
ATOM 1390 N N . THR A 1 188 ? 19.796 23.364 13.805 1.00 16.16 531 THR A N 1
ATOM 1391 C CA . THR A 1 188 ? 20.913 24.254 14.056 1.00 16.26 531 THR A CA 1
ATOM 1392 C C . THR A 1 188 ? 21.987 23.549 14.873 1.00 16.81 531 THR A C 1
ATOM 1393 O O . THR A 1 188 ? 21.690 22.964 15.921 1.00 17.86 531 THR A O 1
ATOM 1397 N N . LEU A 1 189 ? 23.220 23.621 14.381 1.00 17.15 532 LEU A N 1
ATOM 1398 C CA . LEU A 1 189 ? 24.370 23.023 15.051 1.00 18.28 532 LEU A CA 1
ATOM 1399 C C . LEU A 1 189 ? 25.289 24.117 15.563 1.00 18.57 532 LEU A C 1
ATOM 1400 O O . LEU A 1 189 ? 25.782 24.937 14.790 1.00 18.01 532 LEU A O 1
ATOM 1405 N N . VAL A 1 190 ? 25.518 24.108 16.872 1.00 19.67 533 VAL A N 1
ATOM 1406 C CA . VAL A 1 190 ? 26.370 25.096 17.516 1.00 21.08 533 VAL A CA 1
ATOM 1407 C C . VAL A 1 190 ? 27.570 24.367 18.100 1.00 22.24 533 VAL A C 1
ATOM 1408 O O . VAL A 1 190 ? 27.411 23.460 18.918 1.00 22.95 533 VAL A O 1
ATOM 1412 N N . SER A 1 191 ? 28.762 24.762 17.667 1.00 23.48 534 SER A N 1
ATOM 1413 C CA . SER A 1 191 ? 29.998 24.208 18.210 1.00 24.76 534 SER A CA 1
ATOM 1414 C C . SER A 1 191 ? 30.813 25.296 18.895 1.00 24.85 534 SER A C 1
ATOM 1415 O O . SER A 1 191 ? 30.308 25.997 19.770 1.00 25.74 534 SER A O 1
ATOM 1418 N N . GLY A 1 195 ? 35.382 27.382 26.832 1.00 27.79 538 GLY A N 1
ATOM 1419 C CA . GLY A 1 195 ? 35.575 28.735 27.346 1.00 27.71 538 GLY A CA 1
ATOM 1420 C C . GLY A 1 195 ? 34.267 29.412 27.708 1.00 27.56 538 GLY A C 1
ATOM 1421 O O . GLY A 1 195 ? 33.187 28.821 27.567 1.00 27.79 538 GLY A O 1
ATOM 1422 N N . ASN A 1 196 ? 34.366 30.656 28.169 1.00 27.08 539 ASN A N 1
ATOM 1423 C CA . ASN A 1 196 ? 33.194 31.427 28.592 1.00 26.69 539 ASN A CA 1
ATOM 1424 C C . ASN A 1 196 ? 32.862 32.580 27.638 1.00 26.30 539 ASN A C 1
ATOM 1425 O O . ASN A 1 196 ? 32.115 33.506 27.990 1.00 25.79 539 ASN A O 1
ATOM 1430 N N . GLN A 1 197 ? 33.407 32.504 26.424 1.00 25.88 540 GLN A N 1
ATOM 1431 C CA . GLN A 1 197 ? 33.251 33.585 25.460 1.00 25.74 540 GLN A CA 1
ATOM 1432 C C . GLN A 1 197 ? 31.945 33.506 24.675 1.00 24.33 540 GLN A C 1
ATOM 1433 O O . GLN A 1 197 ? 31.323 32.445 24.568 1.00 24.06 540 GLN A O 1
ATOM 1439 N N . GLU A 1 198 ? 31.538 34.658 24.159 1.00 23.11 541 GLU A N 1
ATOM 1440 C CA . GLU A 1 198 ? 30.339 34.806 23.351 1.00 22.08 541 GLU A CA 1
ATOM 1441 C C . GLU A 1 198 ? 30.345 33.861 22.150 1.00 21.04 541 GLU A C 1
ATOM 1442 O O . GLU A 1 198 ? 31.386 33.627 21.527 1.00 20.06 541 GLU A O 1
ATOM 1448 N N . ILE A 1 199 ? 29.177 33.308 21.840 1.00 20.04 542 ILE A N 1
ATOM 1449 C CA . ILE A 1 199 ? 29.023 32.482 20.648 1.00 19.58 542 ILE A CA 1
ATOM 1450 C C . ILE A 1 199 ? 29.164 33.349 19.395 1.00 18.98 542 ILE A C 1
ATOM 1451 O O . ILE A 1 199 ? 28.544 34.409 19.292 1.00 18.70 542 ILE A O 1
ATOM 1456 N N . SER A 1 200 ? 29.995 32.881 18.469 1.00 18.59 543 SER A N 1
ATOM 1457 C CA . SER A 1 200 ? 30.246 33.547 17.200 1.00 18.93 543 SER A CA 1
ATOM 1458 C C . SER A 1 200 ? 29.454 32.861 16.090 1.00 18.49 543 SER A C 1
ATOM 1459 O O . SER A 1 200 ? 29.210 31.654 16.148 1.00 18.39 543 SER A O 1
ATOM 1462 N N . ARG A 1 201 ? 29.070 33.629 15.073 1.00 18.32 544 ARG A N 1
ATOM 1463 C CA . ARG A 1 201 ? 28.413 33.041 13.895 1.00 18.17 544 ARG A CA 1
ATOM 1464 C C . ARG A 1 201 ? 29.322 32.035 13.193 1.00 19.02 544 ARG A C 1
ATOM 1465 O O . ARG A 1 201 ? 28.836 31.127 12.522 1.00 18.64 544 ARG A O 1
ATOM 1473 N N . ASP A 1 202 ? 30.636 32.186 13.370 1.00 19.95 545 ASP A N 1
ATOM 1474 C CA . ASP A 1 202 ? 31.617 31.211 12.881 1.00 21.27 545 ASP A CA 1
ATOM 1475 C C . ASP A 1 202 ? 31.370 29.789 13.395 1.00 21.09 545 ASP A C 1
ATOM 1476 O O . ASP A 1 202 ? 31.772 28.815 12.751 1.00 22.01 545 ASP A O 1
ATOM 1481 N N . ASN A 1 203 ? 30.730 29.666 14.554 1.00 20.83 546 ASN A N 1
ATOM 1482 C CA . ASN A 1 203 ? 30.517 28.349 15.156 1.00 20.59 546 ASN A CA 1
ATOM 1483 C C . ASN A 1 203 ? 29.088 27.820 15.061 1.00 19.79 546 ASN A C 1
ATOM 1484 O O . ASN A 1 203 ? 28.714 26.891 15.776 1.00 19.94 546 ASN A O 1
ATOM 1489 N N . ILE A 1 204 ? 28.298 28.415 14.169 1.00 18.41 547 ILE A N 1
ATOM 1490 C CA . ILE A 1 204 ? 26.929 27.947 13.921 1.00 17.69 547 ILE A CA 1
ATOM 1491 C C . ILE A 1 204 ? 26.758 27.467 12.478 1.00 17.38 547 ILE A C 1
ATOM 1492 O O . ILE A 1 204 ? 27.314 28.052 11.551 1.00 17.25 547 ILE A O 1
ATOM 1501 N N . LEU A 1 205 ? 26.017 26.372 12.317 1.00 17.34 548 LEU A N 1
ATOM 1502 C CA . LEU A 1 205 ? 25.725 25.799 11.003 1.00 17.14 548 LEU A CA 1
ATOM 1503 C C . LEU A 1 205 ? 24.259 25.406 10.990 1.00 16.52 548 LEU A C 1
ATOM 1504 O O . LEU A 1 205 ? 23.783 24.749 11.910 1.00 16.68 548 LEU A O 1
ATOM 1509 N N . CYS A 1 206 ? 23.540 25.841 9.955 1.00 15.13 549 CYS A N 1
ATOM 1510 C CA . CYS A 1 206 ? 22.131 25.497 9.808 1.00 14.51 549 CYS A CA 1
ATOM 1511 C C . CYS A 1 206 ? 21.973 24.409 8.751 1.00 14.08 549 CYS A C 1
ATOM 1512 O O . CYS A 1 206 ? 22.357 24.599 7.598 1.00 13.89 549 CYS A O 1
ATOM 1515 N N . LYS A 1 207 ? 21.427 23.271 9.172 1.00 13.86 550 LYS A N 1
ATOM 1516 C CA . LYS A 1 207 ? 21.125 22.155 8.274 1.00 14.24 550 LYS A CA 1
ATOM 1517 C C . LYS A 1 207 ? 19.688 22.285 7.787 1.00 13.28 550 LYS A C 1
ATOM 1518 O O . LYS A 1 207 ? 18.745 22.267 8.580 1.00 13.30 550 LYS A O 1
ATOM 1524 N N . ILE A 1 208 ? 19.544 22.436 6.475 1.00 12.74 551 ILE A N 1
ATOM 1525 C CA . ILE A 1 208 ? 18.245 22.691 5.855 1.00 12.74 551 ILE A CA 1
ATOM 1526 C C . ILE A 1 208 ? 17.788 21.502 5.024 1.00 12.31 551 ILE A C 1
ATOM 1527 O O . ILE A 1 208 ? 18.569 20.940 4.254 1.00 12.68 551 ILE A O 1
ATOM 1532 N N . THR A 1 209 ? 16.531 21.124 5.216 1.00 11.67 552 THR A N 1
ATOM 1533 C CA . THR A 1 209 ? 15.844 20.235 4.290 1.00 11.46 552 THR A CA 1
ATOM 1534 C C . THR A 1 209 ? 14.679 21.024 3.707 1.00 11.28 552 THR A C 1
ATOM 1535 O O . THR A 1 209 ? 13.879 21.591 4.447 1.00 12.18 552 THR A O 1
ATOM 1539 N N . TYR A 1 210 ? 14.608 21.065 2.380 1.00 11.10 553 TYR A N 1
ATOM 1540 C CA . TYR A 1 210 ? 13.542 21.757 1.667 1.00 11.00 553 TYR A CA 1
ATOM 1541 C C . TYR A 1 210 ? 12.820 20.737 0.793 1.00 10.81 553 TYR A C 1
ATOM 1542 O O . TYR A 1 210 ? 13.456 20.036 -0.004 1.00 11.47 553 TYR A O 1
ATOM 1551 N N . VAL A 1 211 ? 11.503 20.656 0.926 1.00 10.64 554 VAL A N 1
ATOM 1552 C CA . VAL A 1 211 ? 10.728 19.765 0.067 1.00 10.89 554 VAL A CA 1
ATOM 1553 C C . VAL A 1 211 ? 9.639 20.557 -0.640 1.00 10.51 554 VAL A C 1
ATOM 1554 O O . VAL A 1 211 ? 9.032 21.467 -0.067 1.00 10.37 554 VAL A O 1
ATOM 1558 N N . ALA A 1 212 ? 9.389 20.207 -1.895 1.00 10.66 555 ALA A N 1
ATOM 1559 C CA . ALA A 1 212 ? 8.354 20.845 -2.676 1.00 10.66 555 ALA A CA 1
ATOM 1560 C C . ALA A 1 212 ? 7.623 19.784 -3.482 1.00 10.70 555 ALA A C 1
ATOM 1561 O O . ALA A 1 212 ? 8.232 19.050 -4.280 1.00 11.54 555 ALA A O 1
ATOM 1563 N N . ASN A 1 213 ? 6.321 19.692 -3.257 1.00 10.97 556 ASN A N 1
ATOM 1564 C CA . ASN A 1 213 ? 5.458 18.843 -4.059 1.00 11.11 556 ASN A CA 1
ATOM 1565 C C . ASN A 1 213 ? 4.425 19.746 -4.698 1.00 11.07 556 ASN A C 1
ATOM 1566 O O . ASN A 1 213 ? 3.544 20.279 -4.015 1.00 11.10 556 ASN A O 1
ATOM 1571 N N . VAL A 1 214 ? 4.576 19.952 -6.001 1.00 11.27 557 VAL A N 1
ATOM 1572 C CA . VAL A 1 214 ? 3.756 20.903 -6.740 1.00 11.61 557 VAL A CA 1
ATOM 1573 C C . VAL A 1 214 ? 2.908 20.171 -7.768 1.00 11.72 557 VAL A C 1
ATOM 1574 O O . VAL A 1 214 ? 3.428 19.410 -8.592 1.00 12.39 557 VAL A O 1
ATOM 1578 N N . ASN A 1 215 ? 1.605 20.407 -7.715 1.00 12.01 558 ASN A N 1
ATOM 1579 C CA . ASN A 1 215 ? 0.706 19.974 -8.764 1.00 11.73 558 ASN A CA 1
ATOM 1580 C C . ASN A 1 215 ? 0.414 21.204 -9.620 1.00 11.82 558 ASN A C 1
ATOM 1581 O O . ASN A 1 215 ? -0.234 22.142 -9.149 1.00 11.77 558 ASN A O 1
ATOM 1586 N N . PRO A 1 216 ? 0.912 21.229 -10.871 1.00 11.29 559 PRO A N 1
ATOM 1587 C CA . PRO A 1 216 ? 0.746 22.416 -11.719 1.00 12.06 559 PRO A CA 1
ATOM 1588 C C . PRO A 1 216 ? -0.695 22.751 -12.079 1.00 12.14 559 PRO A C 1
ATOM 1589 O O . PRO A 1 216 ? -0.938 23.793 -12.690 1.00 12.00 559 PRO A O 1
ATOM 1593 N N . GLY A 1 217 ? -1.635 21.876 -11.722 1.00 12.19 560 GLY A N 1
ATOM 1594 C CA . GLY A 1 217 ? -3.063 22.175 -11.852 1.00 13.08 560 GLY A CA 1
ATOM 1595 C C . GLY A 1 217 ? -3.613 21.932 -13.246 1.00 13.47 560 GLY A C 1
ATOM 1596 O O . GLY A 1 217 ? -4.792 22.179 -13.520 1.00 14.07 560 GLY A O 1
ATOM 1597 N N . GLY A 1 218 ? -2.760 21.433 -14.131 1.00 13.85 561 GLY A N 1
ATOM 1598 C CA . GLY A 1 218 ? -3.158 21.182 -15.500 1.00 14.76 561 GLY A CA 1
ATOM 1599 C C . GLY A 1 218 ? -1.933 20.810 -16.294 1.00 15.09 561 GLY A C 1
ATOM 1600 O O . GLY A 1 218 ? -0.826 20.726 -15.748 1.00 15.13 561 GLY A O 1
ATOM 1601 N N . TRP A 1 219 ? -2.131 20.584 -17.590 1.00 15.82 562 TRP A N 1
ATOM 1602 C CA . TRP A 1 219 ? -1.050 20.174 -18.477 1.00 16.48 562 TRP A CA 1
ATOM 1603 C C . TRP A 1 219 ? 0.052 21.230 -18.579 1.00 16.65 562 TRP A C 1
ATOM 1604 O O . TRP A 1 219 ? -0.211 22.436 -18.522 1.00 16.72 562 TRP A O 1
ATOM 1615 N N . ALA A 1 220 ? 1.284 20.749 -18.717 1.00 16.82 563 ALA A N 1
ATOM 1616 C CA . ALA A 1 220 ? 2.434 21.572 -19.077 1.00 17.12 563 ALA A CA 1
ATOM 1617 C C . ALA A 1 220 ? 3.361 20.698 -19.919 1.00 17.32 563 ALA A C 1
ATOM 1618 O O . ALA A 1 220 ? 3.341 19.479 -19.766 1.00 16.95 563 ALA A O 1
ATOM 1620 N N . PRO A 1 221 ? 4.175 21.304 -20.812 1.00 17.25 564 PRO A N 1
ATOM 1621 C CA . PRO A 1 221 ? 5.144 20.466 -21.524 1.00 17.23 564 PRO A CA 1
ATOM 1622 C C . PRO A 1 221 ? 6.170 19.956 -20.531 1.00 16.44 564 PRO A C 1
ATOM 1623 O O . PRO A 1 221 ? 6.880 20.755 -19.905 1.00 16.13 564 PRO A O 1
ATOM 1627 N N . ALA A 1 222 ? 6.234 18.639 -20.380 1.00 15.87 565 ALA A N 1
ATOM 1628 C CA . ALA A 1 222 ? 6.995 18.023 -19.301 1.00 16.21 565 ALA A CA 1
ATOM 1629 C C . ALA A 1 222 ? 8.468 18.408 -19.288 1.00 16.31 565 ALA A C 1
ATOM 1630 O O . ALA A 1 222 ? 9.008 18.728 -18.233 1.00 16.34 565 ALA A O 1
ATOM 1632 N N . SER A 1 223 ? 9.119 18.396 -20.448 1.00 16.32 566 SER A N 1
ATOM 1633 C CA . SER A 1 223 ? 10.548 18.693 -20.484 1.00 16.63 566 SER A CA 1
ATOM 1634 C C . SER A 1 223 ? 10.831 20.163 -20.156 1.00 16.05 566 SER A C 1
ATOM 1635 O O . SER A 1 223 ? 11.830 20.466 -19.497 1.00 16.21 566 SER A O 1
ATOM 1638 N N . VAL A 1 224 ? 9.948 21.059 -20.601 1.00 15.44 567 VAL A N 1
ATOM 1639 C CA . VAL A 1 224 ? 10.070 22.489 -20.289 1.00 15.36 567 VAL A CA 1
ATOM 1640 C C . VAL A 1 224 ? 9.900 22.702 -18.779 1.00 14.67 567 VAL A C 1
ATOM 1641 O O . VAL A 1 224 ? 10.724 23.362 -18.141 1.00 15.04 567 VAL A O 1
ATOM 1645 N N . LEU A 1 225 ? 8.856 22.111 -18.204 1.00 13.94 568 LEU A N 1
ATOM 1646 C CA . LEU A 1 225 ? 8.625 22.211 -16.760 1.00 13.80 568 LEU A CA 1
ATOM 1647 C C . LEU A 1 225 ? 9.822 21.687 -15.979 1.00 13.59 568 LEU A C 1
ATOM 1648 O O . LEU A 1 225 ? 10.299 22.327 -15.035 1.00 13.32 568 LEU A O 1
ATOM 1653 N N . ARG A 1 226 ? 10.335 20.537 -16.395 1.00 13.03 569 ARG A N 1
ATOM 1654 C CA . ARG A 1 226 ? 11.453 19.915 -15.691 1.00 13.15 569 ARG A CA 1
ATOM 1655 C C . ARG A 1 226 ? 12.739 20.727 -15.788 1.00 13.27 569 ARG A C 1
ATOM 1656 O O . ARG A 1 226 ? 13.506 20.794 -14.823 1.00 13.47 569 ARG A O 1
ATOM 1664 N N . ALA A 1 227 ? 12.968 21.349 -16.944 1.00 13.60 570 ALA A N 1
ATOM 1665 C CA . ALA A 1 227 ? 14.135 22.208 -17.124 1.00 14.18 570 ALA A CA 1
ATOM 1666 C C . ALA A 1 227 ? 14.042 23.458 -16.248 1.00 13.98 570 ALA A C 1
ATOM 1667 O O . ALA A 1 227 ? 15.035 23.860 -15.629 1.00 14.30 570 ALA A O 1
ATOM 1669 N N . VAL A 1 228 ? 12.849 24.056 -16.184 1.00 14.28 571 VAL A N 1
ATOM 1670 C CA . VAL A 1 228 ? 12.615 25.210 -15.313 1.00 14.75 571 VAL A CA 1
ATOM 1671 C C . VAL A 1 228 ? 12.872 24.838 -13.856 1.00 14.17 571 VAL A C 1
ATOM 1672 O O . VAL A 1 228 ? 13.577 25.558 -13.146 1.00 14.05 571 VAL A O 1
ATOM 1676 N N . ALA A 1 229 ? 12.335 23.704 -13.410 1.00 13.05 572 ALA A N 1
ATOM 1677 C CA . ALA A 1 229 ? 12.551 23.297 -12.021 1.00 13.12 572 ALA A CA 1
ATOM 1678 C C . ALA A 1 229 ? 14.029 23.074 -11.721 1.00 13.52 572 ALA A C 1
ATOM 1679 O O . ALA A 1 229 ? 14.534 23.493 -10.674 1.00 12.85 572 ALA A O 1
ATOM 1681 N N . LYS A 1 230 ? 14.734 22.421 -12.638 1.00 14.12 573 LYS A N 1
ATOM 1682 C CA . LYS A 1 230 ? 16.145 22.115 -12.432 1.00 14.86 573 LYS A CA 1
ATOM 1683 C C . LYS A 1 230 ? 16.990 23.390 -12.348 1.00 14.87 573 LYS A C 1
ATOM 1684 O O . LYS A 1 230 ? 18.003 23.420 -11.649 1.00 15.22 573 LYS A O 1
ATOM 1690 N N . ARG A 1 231 ? 16.563 24.435 -13.053 1.00 14.77 574 ARG A N 1
ATOM 1691 C CA . ARG A 1 231 ? 17.236 25.732 -13.009 1.00 15.33 574 ARG A CA 1
ATOM 1692 C C . ARG A 1 231 ? 16.834 26.522 -11.763 1.00 14.61 574 ARG A C 1
ATOM 1693 O O . ARG A 1 231 ? 17.687 27.061 -11.055 1.00 14.44 574 ARG A O 1
ATOM 1708 N N . GLU A 1 232 ? 15.532 26.576 -11.494 1.00 13.78 575 GLU A N 1
ATOM 1709 C CA . GLU A 1 232 ? 15.013 27.536 -10.526 1.00 13.35 575 GLU A CA 1
ATOM 1710 C C . GLU A 1 232 ? 15.114 27.142 -9.055 1.00 13.32 575 GLU A C 1
ATOM 1711 O O . GLU A 1 232 ? 15.314 28.008 -8.198 1.00 12.81 575 GLU A O 1
ATOM 1717 N N . TYR A 1 233 ? 14.987 25.856 -8.741 1.00 12.78 576 TYR A N 1
ATOM 1718 C CA . TYR A 1 233 ? 15.099 25.448 -7.347 1.00 12.98 576 TYR A CA 1
ATOM 1719 C C . TYR A 1 233 ? 16.496 25.679 -6.788 1.00 13.16 576 TYR A C 1
ATOM 1720 O O . TYR A 1 233 ? 16.617 26.279 -5.733 1.00 12.70 576 TYR A O 1
ATOM 1729 N N . PRO A 1 234 ? 17.563 25.253 -7.501 1.00 13.10 577 PRO A N 1
ATOM 1730 C CA . PRO A 1 234 ? 18.900 25.604 -6.996 1.00 13.62 577 PRO A CA 1
ATOM 1731 C C . PRO A 1 234 ? 19.174 27.106 -6.968 1.00 13.49 577 PRO A C 1
ATOM 1732 O O . PRO A 1 234 ? 19.847 27.577 -6.052 1.00 13.43 577 PRO A O 1
ATOM 1736 N N . LYS A 1 235 ? 18.668 27.850 -7.948 1.00 13.27 578 LYS A N 1
ATOM 1737 C CA . LYS A 1 235 ? 18.829 29.303 -7.953 1.00 13.88 578 LYS A CA 1
ATOM 1738 C C . LYS A 1 235 ? 18.206 29.885 -6.687 1.00 12.88 578 LYS A C 1
ATOM 1739 O O . LYS A 1 235 ? 18.811 30.731 -6.024 1.00 13.01 578 LYS A O 1
ATOM 1750 N N . PHE A 1 236 ? 17.002 29.420 -6.356 1.00 12.09 579 PHE A N 1
ATOM 1751 C CA . PHE A 1 236 ? 16.312 29.879 -5.155 1.00 11.42 579 PHE A CA 1
ATOM 1752 C C . PHE A 1 236 ? 17.092 29.535 -3.891 1.00 11.81 579 PHE A C 1
ATOM 1753 O O . PHE A 1 236 ? 17.313 30.397 -3.028 1.00 11.66 579 PHE A O 1
ATOM 1761 N N . LEU A 1 237 ? 17.529 28.289 -3.771 1.00 12.57 580 LEU A N 1
ATOM 1762 C CA . LEU A 1 237 ? 18.200 27.873 -2.542 1.00 13.45 580 LEU A CA 1
ATOM 1763 C C . LEU A 1 237 ? 19.487 28.671 -2.324 1.00 13.63 580 LEU A C 1
ATOM 1764 O O . LEU A 1 237 ? 19.772 29.100 -1.204 1.00 13.67 580 LEU A O 1
ATOM 1773 N N . LYS A 1 238 ? 20.247 28.878 -3.393 1.00 13.77 581 LYS A N 1
ATOM 1774 C CA . LYS A 1 238 ? 21.472 29.683 -3.321 1.00 14.65 581 LYS A CA 1
ATOM 1775 C C . LYS A 1 238 ? 21.183 31.136 -2.949 1.00 13.97 581 LYS A C 1
ATOM 1776 O O . LYS A 1 238 ? 21.794 31.684 -2.027 1.00 13.82 581 LYS A O 1
ATOM 1782 N N . ARG A 1 239 ? 20.250 31.753 -3.663 1.00 13.50 582 ARG A N 1
ATOM 1783 C CA . ARG A 1 239 ? 19.908 33.160 -3.427 1.00 13.28 582 ARG A CA 1
ATOM 1784 C C . ARG A 1 239 ? 19.318 33.377 -2.033 1.00 13.05 582 ARG A C 1
ATOM 1785 O O . ARG A 1 239 ? 19.750 34.271 -1.295 1.00 12.89 582 ARG A O 1
ATOM 1793 N N . PHE A 1 240 ? 18.328 32.565 -1.676 1.00 12.07 583 PHE A N 1
ATOM 1794 C CA . PHE A 1 240 ? 17.668 32.713 -0.392 1.00 11.34 583 PHE A CA 1
ATOM 1795 C C . PHE A 1 240 ? 18.623 32.513 0.787 1.00 11.37 583 PHE A C 1
ATOM 1796 O O . PHE A 1 240 ? 18.626 33.317 1.731 1.00 11.74 583 PHE A O 1
ATOM 1804 N N . THR A 1 241 ? 19.435 31.456 0.748 1.00 11.63 584 THR A N 1
ATOM 1805 C CA . THR A 1 241 ? 20.319 31.186 1.884 1.00 11.91 584 THR A CA 1
ATOM 1806 C C . THR A 1 241 ? 21.405 32.262 2.005 1.00 12.11 584 THR A C 1
ATOM 1807 O O . THR A 1 241 ? 21.736 32.679 3.117 1.00 12.11 584 THR A O 1
ATOM 1811 N N . SER A 1 242 ? 21.943 32.721 0.874 1.00 12.24 585 SER A N 1
ATOM 1812 C CA . SER A 1 242 ? 22.928 33.812 0.888 1.00 12.50 585 SER A CA 1
ATOM 1813 C C . SER A 1 242 ? 22.303 35.108 1.405 1.00 12.17 585 SER A C 1
ATOM 1814 O O . SER A 1 242 ? 22.965 35.887 2.109 1.00 12.21 585 SER A O 1
ATOM 1821 N N . TYR A 1 243 ? 21.038 35.339 1.066 1.00 12.04 586 TYR A N 1
ATOM 1822 C CA . TYR A 1 243 ? 20.292 36.491 1.567 1.00 12.29 586 TYR A CA 1
ATOM 1823 C C . TYR A 1 243 ? 20.193 36.465 3.093 1.00 12.39 586 TYR A C 1
ATOM 1824 O O . TYR A 1 243 ? 20.434 37.476 3.756 1.00 12.17 586 TYR A O 1
ATOM 1833 N N . VAL A 1 244 ? 19.827 35.322 3.670 1.00 11.82 587 VAL A N 1
ATOM 1834 C CA . VAL A 1 244 ? 19.758 35.227 5.128 1.00 11.25 587 VAL A CA 1
ATOM 1835 C C . VAL A 1 244 ? 21.128 35.485 5.740 1.00 11.57 587 VAL A C 1
ATOM 1836 O O . VAL A 1 244 ? 21.229 36.190 6.743 1.00 11.18 587 VAL A O 1
ATOM 1840 N N . GLN A 1 245 ? 22.181 34.934 5.137 1.00 11.77 588 GLN A N 1
ATOM 1841 C CA . GLN A 1 245 ? 23.538 35.216 5.615 1.00 12.60 588 GLN A CA 1
ATOM 1842 C C . GLN A 1 245 ? 23.854 36.708 5.617 1.00 12.92 588 GLN A C 1
ATOM 1843 O O . GLN A 1 245 ? 24.340 37.239 6.623 1.00 13.20 588 GLN A O 1
ATOM 1849 N N . GLU A 1 246 ? 23.557 37.377 4.506 1.00 13.48 589 GLU A N 1
ATOM 1850 C CA . GLU A 1 246 ? 23.844 38.809 4.365 1.00 14.58 589 GLU A CA 1
ATOM 1851 C C . GLU A 1 246 ? 23.078 39.634 5.380 1.00 14.32 589 GLU A C 1
ATOM 1852 O O . GLU A 1 246 ? 23.620 40.586 5.949 1.00 14.26 589 GLU A O 1
ATOM 1858 N N . LYS A 1 247 ? 21.807 39.306 5.581 1.00 14.01 590 LYS A N 1
ATOM 1859 C CA . LYS A 1 247 ? 20.952 40.125 6.428 1.00 14.12 590 LYS A CA 1
ATOM 1860 C C . LYS A 1 247 ? 21.167 39.906 7.919 1.00 14.69 590 LYS A C 1
ATOM 1861 O O . LYS A 1 247 ? 20.867 40.788 8.714 1.00 15.39 590 LYS A O 1
ATOM 1867 N N . THR A 1 248 ? 21.681 38.742 8.297 1.00 13.92 591 THR A N 1
ATOM 1868 C CA . THR A 1 248 ? 21.903 38.444 9.712 1.00 14.40 591 THR A CA 1
ATOM 1869 C C . THR A 1 248 ? 23.319 38.795 10.172 1.00 15.06 591 THR A C 1
ATOM 1870 O O . THR A 1 248 ? 23.553 38.973 11.373 1.00 14.74 591 THR A O 1
ATOM 1874 N N . ALA A 1 249 ? 24.258 38.881 9.226 1.00 15.89 592 ALA A N 1
ATOM 1875 C CA . ALA A 1 249 ? 25.660 39.186 9.545 1.00 17.63 592 ALA A CA 1
ATOM 1876 C C . ALA A 1 249 ? 25.758 40.440 10.407 1.00 19.10 592 ALA A C 1
ATOM 1877 O O . ALA A 1 249 ? 25.189 41.471 10.063 1.00 19.46 592 ALA A O 1
ATOM 1879 N N . GLY A 1 250 ? 26.446 40.319 11.543 1.00 20.63 593 GLY A N 1
ATOM 1880 C CA . GLY A 1 250 ? 26.629 41.440 12.474 1.00 21.94 593 GLY A CA 1
ATOM 1881 C C . GLY A 1 250 ? 25.509 41.637 13.479 1.00 22.67 593 GLY A C 1
ATOM 1882 O O . GLY A 1 250 ? 25.729 42.185 14.570 1.00 23.79 593 GLY A O 1
ATOM 1883 N N . LYS A 1 251 ? 24.302 41.206 13.117 1.00 22.25 594 LYS A N 1
ATOM 1884 C CA . LYS A 1 251 ? 23.145 41.339 13.989 1.00 22.01 594 LYS A CA 1
ATOM 1885 C C . LYS A 1 251 ? 23.260 40.326 15.117 1.00 21.09 594 LYS A C 1
ATOM 1886 O O . LYS A 1 251 ? 23.894 39.273 14.941 1.00 21.21 594 LYS A O 1
ATOM 1892 N N . PRO A 1 252 ? 22.678 40.640 16.290 1.00 20.15 595 PRO A N 1
ATOM 1893 C CA . PRO A 1 252 ? 22.659 39.665 17.373 1.00 19.31 595 PRO A CA 1
ATOM 1894 C C . PRO A 1 252 ? 22.057 38.354 16.884 1.00 18.22 595 PRO A C 1
ATOM 1895 O O . PRO A 1 252 ? 21.151 38.360 16.043 1.00 18.27 595 PRO A O 1
ATOM 1899 N N . ILE A 1 253 ? 22.583 37.242 17.381 1.00 16.83 596 ILE A N 1
ATOM 1900 C CA . ILE A 1 253 ? 22.105 35.937 16.934 1.00 15.55 596 ILE A CA 1
ATOM 1901 C C . ILE A 1 253 ? 20.759 35.650 17.576 1.00 15.26 596 ILE A C 1
ATOM 1902 O O . ILE A 1 253 ? 20.614 35.714 18.797 1.00 15.33 596 ILE A O 1
ATOM 1907 N N . LEU A 1 254 ? 19.770 35.353 16.740 1.00 14.48 597 LEU A N 1
ATOM 1908 C CA . LEU A 1 254 ? 18.470 34.926 17.221 1.00 14.25 597 LEU A CA 1
ATOM 1909 C C . LEU A 1 254 ? 18.404 33.403 17.179 1.00 14.66 597 LEU A C 1
ATOM 1910 O O . LEU A 1 254 ? 18.212 32.804 16.115 1.00 14.51 597 LEU A O 1
ATOM 1915 N N . PHE A 1 255 ? 18.585 32.781 18.339 1.00 14.37 598 PHE A N 1
ATOM 1916 C CA . PHE A 1 255 ? 18.535 31.327 18.444 1.00 14.45 598 PHE A CA 1
ATOM 1917 C C . PHE A 1 255 ? 17.107 30.815 18.411 1.00 14.86 598 PHE A C 1
ATOM 1918 O O . PHE A 1 255 ? 16.161 31.577 18.596 1.00 14.66 598 PHE A O 1
#

Sequence (231 aa):
HRFVQKVEEMVQNHMTYSLQDVGGDANWQLVVEEGEMKVYRREVEENGIVLDPLKATHAVKGVTGHEVCNYFWNVDVRNDWETTIENFHVVETLADNAIIIYQTHKRVWPASQRDVLYLSVIRKIPALTENDPETWIVCNFSVDHDSAPLNNRCVRAKINVAMICQTLVSGNQEISRDNILCKITYVANVNPGGWAPASVLRAVAKREYPKFLKRFTSYVQEKTAGKPILF

B-factor: mean 16.94, std 6.01, range [7.72, 47.22]

Nearest PDB structures (foldseek):
  2e3n-assembly1_A  TM=1.004E+00  e=3.484E-48  Homo sapiens
  2e3p-assembly2_B  TM=9.944E-01  e=2.644E-44  Homo sapiens
  2e3r-assembly1_A  TM=9.970E-01  e=1.058E-42  Homo sapiens
  5zyk-assembly1_A  TM=9.761E-01  e=5.295E-43  Homo sapiens
  2z9z-assembly1_A  TM=9.835E-01  e=4.733E-42  Homo sapiens

GO terms:
  GO:0005515 protein binding (F, IPI)
  GO:0097001 ceramide binding (F, IDA)
  GO:0005794 Golgi apparatus (C, IDA)
  GO:0120012 intermembrane sphingolipid transfer (P, IDA)
  GO:0120017 ceramide transfer activity (F, IDA)
  GO:0035621 ER to Golgi ceramide transport (P, IMP)
  GO:0120017 ceramide transfer activity (F, EXP)
  GO:0005789 endoplasmic reticulum membrane (C, TAS)
  GO:0005829 cytosol (C, TAS)
  GO:0030148 sphingolipid biosynthetic process (P, TAS)
  GO:0005654 nucleoplasm (C, IDA)
  GO:0048471 perinuclear region of cytoplasm (C, IDA)
  GO:0005737 cytoplasm (C, EXP)
  GO:0005783 endoplasmic reticulum (C, EXP)
  GO:0005794 Golgi apparatus (C, EXP)
  GO:0035621 ER to Golgi ceramide transport (P, IDA)
  GO:0006672 ceramide metabolic process (P, IDA)
  GO:0006686 sphingomyelin biosynthetic process (P, IDA)
  GO:0160258 endoplasmic reticulum-trans-Golgi network membrane contact site (C, IDA)
  GO:0120013 lipid transfer activity (F, IC)

Organism: Homo sapiens (NCBI:txid9606)

Secondary structure (DSSP, 8-state):
-TTHHHHHHHHHHIIIIITS--TT-TTEEEEEEETTEEEEEE--EETTEE---EEEEEEEET--HHHHHHHHH-GGGHHHH--SEEEEEEEEEEETTEEEEEEEEPP-TTSPPEEEEEEEEEEEE--SSTTS--EEEEEEEE---TTS---SSSEE-EEEEEEEEEEEE---PPPPGGGEEEEEEEEEEEE-SS---HHHHHHHHHHHHHHHHHHHHHHHHHHHTTSPP--

Foldseek 3Di:
DVCPVVVVVLVCVCVVPLPDDCPPPPQKDFLDDDDQKTKIWGWDADPQWTFIKIKMKGKFFLAAQVLLLCCVQPPVCCVVQDDFWPDKDWPADDDPFKTKMKTWGDDDPPDATEIEIWMWGKDFDDDPDPVAFDKIKIWTWGDDDPVDDDDPRHQYKTKTKMKMWGKFADPPDDGGSRRIMIMIMIIMGMTRNDHDDVVSVVVCCSPPPVSSVVRSSVVSNVVCVPPPHDD

Radius of gyration: 17.95 Å; Cα contacts (8 Å, |Δi|>4): 450; chains: 1; bounding box: 49×38×52 Å